Protein 5COS (pdb70)

Foldseek 3Di:
DDDLLVVLVVLVVLVVDPDRDPVSVVVLVCQCVVDVVNVVSNVVVVVVVVVVVVVD/DVLLVVLVVLVVLVVDPDRDPVSVVVLVCQLVVDVSNVVSVVVVVVVVVVVVVVD/DADPVLLVVLVVLVVQVVDPDHDPVSVVVLVCQCVVDVSNVVSNVVCVVVVVVVVVVD/DVDDAPPVLLVVLVVLVVQVVDPDHDPVSVVVLVCQCPVDVSNVVSNVVVVVVVVVVVVVD

B-factor: mean 51.51, std 17.71, range [20.0, 115.74]

Solvent-accessible surface area: 13893 Å² total; per-residue (Å²): 106,20,115,43,21,56,75,0,14,98,42,9,17,59,50,85,70,132,92,54,51,80,75,34,81,61,43,4,133,69,32,58,154,79,81,103,107,36,58,90,14,14,73,86,3,58,38,4,12,77,114,21,156,121,72,211,51,140,30,20,65,73,0,15,92,47,7,19,44,19,62,61,141,91,31,41,6,44,31,0,15,43,0,4,60,34,22,93,78,82,104,69,32,53,85,15,11,80,69,3,47,41,4,1,83,112,19,114,126,66,249,124,2,53,9,128,19,0,74,75,0,4,91,42,3,28,57,57,86,96,139,88,54,59,84,76,30,77,55,40,4,98,67,25,71,154,75,88,107,49,28,61,101,0,17,82,75,1,47,36,10,7,98,74,4,126,134,19,139,107,94,113,86,47,68,48,134,15,36,112,66,2,116,73,5,20,102,59,8,98,92,116,56,5,48,9,7,22,0,2,0,0,3,10,8,17,95,61,81,105,83,28,55,92,0,16,84,79,35,55,70,94,22,94,132,98,136,127,162,234

Secondary structure (DSSP, 8-state):
--HHHHHHHHHHHHHTSTT--HHHHHHHHHHHHT-HHHHHHHHHHHHHHHHHHTT-/-HHHHHHHHHHHHTTSSS--HHHHHHHHHHHHH-HHHHHHHHHHHHHHHHHHH--/-EEHHHHHHHHHHHHHHTSSS--HHHHHHHHHHHHH-HHHHHHHHHHHHHHHHHHTT-/--SPPPHHHHHHHHHHHHHHHSSEE-HHHHHHHHHHHHH-HHHHHHHHHHHHHHHHHHTT-

Nearest PDB structures (foldseek):
  5cos-assembly2_B  TM=1.010E+00  e=2.104E-07  Pseudomonas capeferrum
  5cam-assembly1_C  TM=9.513E-01  e=1.968E-07  Pseudomonas putida
  5cam-assembly1_C  TM=1.007E+00  e=1.806E-08  Pseudomonas putida
  5cos-assembly2_B  TM=9.603E-01  e=3.484E-07  Pseudomonas capeferrum
  5cam-assembly1_C  TM=1.015E+00  e=2.149E-08  Pseudomonas putida

Sequence (230 aa):
PGEVAEQAMHWHLELQEPAVSAATLAACMSWRQAHPLHEHAWQRTQVFAQRLREMRGEVAEQAMHWHLELQEPAVSAATLAACMSWRQAHPLHEHAWQRTQVFAQRLREMRSIPGEVAEQAMHWHLEELLQEEPAVSAATLAACMSWRQAHPLHEHAWQQRTTQQVFAQRLREMRGATSIPGEVAEQAMHHWHLELQEPAVSAATLAACMSWRQQAHPLLHEHAWQRTQVFAQRLREMR

Structure (mmCIF, N/CA/C/O backbone):
data_5COS
#
_entry.id   5COS
#
_cell.length_a   33.459
_cell.length_b   134.621
_cell.length_c   34.896
_cell.angle_alpha   90.00
_cell.angle_beta   113.72
_cell.angle_gamma   90.00
#
_symmetry.space_group_name_H-M   'P 1 21 1'
#
loop_
_entity.id
_entity.type
_entity.pdbx_description
1 polymer 'Siderophore-interacting protein'
2 water water
#
loop_
_atom_site.group_PDB
_atom_site.id
_atom_site.type_symbol
_atom_site.label_atom_id
_atom_site.label_alt_id
_atom_site.label_comp_id
_atom_site.label_asym_id
_atom_site.label_entity_id
_atom_site.label_seq_id
_atom_site.pdbx_PDB_ins_code
_atom_site.Cartn_x
_atom_site.Cartn_y
_atom_site.Cartn_z
_atom_site.occupancy
_atom_site.B_iso_or_equiv
_atom_site.auth_seq_id
_atom_site.auth_comp_id
_atom_site.auth_asym_id
_atom_site.auth_atom_id
_atom_site.pdbx_PDB_model_num
ATOM 1 N N . PRO A 1 14 ? 28.756 31.672 16.595 1.00 30.00 10 PRO A N 1
ATOM 2 C CA . PRO A 1 14 ? 28.485 32.632 15.535 1.00 30.00 10 PRO A CA 1
ATOM 3 C C . PRO A 1 14 ? 27.374 32.205 14.568 1.00 30.00 10 PRO A C 1
ATOM 4 O O . PRO A 1 14 ? 26.342 32.877 14.585 1.00 30.00 10 PRO A O 1
ATOM 8 N N . GLY A 1 15 ? 27.557 31.155 13.758 1.00 109.80 11 GLY A N 1
ATOM 9 C CA . GLY A 1 15 ? 28.759 30.342 13.789 1.00 106.80 11 GLY A CA 1
ATOM 10 C C . GLY A 1 15 ? 28.994 29.285 12.721 1.00 98.39 11 GLY A C 1
ATOM 11 O O . GLY A 1 15 ? 28.409 29.312 11.660 1.00 94.19 11 GLY A O 1
ATOM 12 N N . GLU A 1 16 ? 29.867 28.343 13.050 1.00 93.78 12 GLU A N 1
ATOM 13 C CA . GLU A 1 16 ? 30.424 27.370 12.118 1.00 87.70 12 GLU A CA 1
ATOM 14 C C . GLU A 1 16 ? 29.448 26.439 11.416 1.00 80.91 12 GLU A C 1
ATOM 15 O O . GLU A 1 16 ? 29.766 25.907 10.385 1.00 79.74 12 GLU A O 1
ATOM 21 N N . VAL A 1 17 ? 28.274 26.246 11.971 1.00 76.40 13 VAL A N 1
ATOM 22 C CA . VAL A 1 17 ? 27.303 25.394 11.339 1.00 71.44 13 VAL A CA 1
ATOM 23 C C . VAL A 1 17 ? 26.947 25.988 9.998 1.00 66.31 13 VAL A C 1
ATOM 24 O O . VAL A 1 17 ? 26.698 25.263 9.052 1.00 61.00 13 VAL A O 1
ATOM 28 N N . ALA A 1 18 ? 26.887 27.312 9.941 1.00 65.68 14 ALA A N 1
ATOM 29 C CA . ALA A 1 18 ? 26.575 27.989 8.701 1.00 62.81 14 ALA A CA 1
ATOM 30 C C . ALA A 1 18 ? 27.683 27.729 7.725 1.00 61.63 14 ALA A C 1
ATOM 31 O O . ALA A 1 18 ? 27.412 27.454 6.598 1.00 61.87 14 ALA A O 1
ATOM 33 N N . GLU A 1 19 ? 28.925 27.795 8.170 1.00 62.03 15 GLU A N 1
ATOM 34 C CA . GLU A 1 19 ? 30.048 27.527 7.302 1.00 61.74 15 GLU A CA 1
ATOM 35 C C . GLU A 1 19 ? 29.993 26.110 6.767 1.00 61.94 15 GLU A C 1
ATOM 36 O O . GLU A 1 19 ? 30.219 25.876 5.602 1.00 63.22 15 GLU A O 1
ATOM 42 N N . GLN A 1 20 ? 29.739 25.169 7.664 1.00 61.40 16 GLN A N 1
ATOM 43 C CA . GLN A 1 20 ? 29.669 23.749 7.298 1.00 60.98 16 GLN A CA 1
ATOM 44 C C . GLN A 1 20 ? 28.560 23.517 6.264 1.00 55.94 16 GLN A C 1
ATOM 45 O O . GLN A 1 20 ? 28.769 22.791 5.293 1.00 53.29 16 GLN A O 1
ATOM 51 N N . ALA A 1 21 ? 27.393 24.137 6.463 1.00 53.12 17 ALA A N 1
ATOM 52 C CA . ALA A 1 21 ? 26.299 24.018 5.498 1.00 50.69 17 ALA A CA 1
ATOM 53 C C . ALA A 1 21 ? 26.763 24.495 4.121 1.00 50.49 17 ALA A C 1
ATOM 54 O O . ALA A 1 21 ? 26.395 23.925 3.088 1.00 49.17 17 ALA A O 1
ATOM 56 N N . MET A 1 22 ? 27.550 25.570 4.113 1.00 50.62 18 MET A N 1
ATOM 57 C CA . MET A 1 22 ? 28.100 26.083 2.871 1.00 51.25 18 MET A CA 1
ATOM 58 C C . MET A 1 22 ? 29.127 25.129 2.270 1.00 51.77 18 MET A C 1
ATOM 59 O O . MET A 1 22 ? 29.119 24.840 1.059 1.00 50.85 18 MET A O 1
ATOM 64 N N . HIS A 1 23 ? 30.008 24.632 3.124 1.00 53.18 19 HIS A N 1
ATOM 65 C CA . HIS A 1 23 ? 31.022 23.698 2.682 1.00 56.04 19 HIS A CA 1
ATOM 66 C C . HIS A 1 23 ? 30.386 22.482 2.020 1.00 53.67 19 HIS A C 1
ATOM 67 O O . HIS A 1 23 ? 30.850 22.017 0.970 1.00 52.85 19 HIS A O 1
ATOM 74 N N . TRP A 1 24 ? 29.316 21.976 2.626 1.00 52.18 20 TRP A N 1
ATOM 75 C CA . TRP A 1 24 ? 28.667 20.793 2.083 1.00 50.74 20 TRP A CA 1
ATOM 76 C C . TRP A 1 24 ? 27.991 21.088 0.756 1.00 49.43 20 TRP A C 1
ATOM 77 O O . TRP A 1 24 ? 27.977 20.233 -0.151 1.00 45.62 20 TRP A O 1
ATOM 88 N N . HIS A 1 25 ? 27.437 22.297 0.642 1.00 48.19 21 HIS A N 1
ATOM 89 C CA . HIS A 1 25 ? 26.739 22.678 -0.570 1.00 46.93 21 HIS A CA 1
ATOM 90 C C . HIS A 1 25 ? 27.676 22.761 -1.778 1.00 48.82 21 HIS A C 1
ATOM 91 O O . HIS A 1 25 ? 27.358 22.270 -2.869 1.00 49.02 21 HIS A O 1
ATOM 98 N N . LEU A 1 26 ? 28.833 23.382 -1.582 1.00 50.57 22 LEU A N 1
ATOM 99 C CA . LEU A 1 26 ? 29.818 23.503 -2.637 1.00 51.48 22 LEU A CA 1
ATOM 100 C C . LEU A 1 26 ? 30.320 22.113 -3.045 1.00 51.66 22 LEU A C 1
ATOM 101 O O . LEU A 1 26 ? 30.518 21.821 -4.231 1.00 49.72 22 LEU A O 1
ATOM 106 N N . GLU A 1 27 ? 30.524 21.268 -2.044 1.00 52.84 23 GLU A N 1
ATOM 107 C CA . GLU A 1 27 ? 30.918 19.890 -2.271 1.00 55.99 23 GLU A CA 1
ATOM 108 C C . GLU A 1 27 ? 29.916 19.160 -3.173 1.00 52.95 23 GLU A C 1
ATOM 109 O O . GLU A 1 27 ? 30.297 18.364 -4.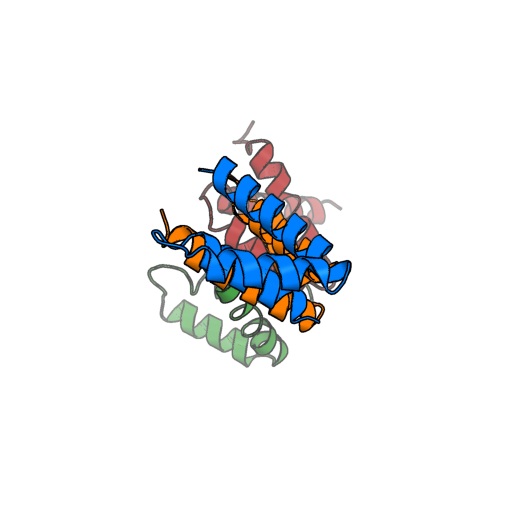029 1.00 52.45 23 GLU A O 1
ATOM 115 N N . LEU A 1 28 ? 28.636 19.469 -2.997 1.00 51.93 24 LEU A N 1
ATOM 116 C CA . LEU A 1 28 ? 27.575 18.822 -3.760 1.00 52.26 24 LEU A CA 1
ATOM 117 C C . LEU A 1 28 ? 27.481 19.365 -5.186 1.00 53.26 24 LEU A C 1
ATOM 118 O O . LEU A 1 28 ? 26.814 18.771 -6.043 1.00 51.99 24 LEU A O 1
ATOM 123 N N . GLN A 1 29 ? 28.153 20.491 -5.427 1.00 55.12 25 GLN A N 1
ATOM 124 C CA . GLN A 1 29 ? 28.184 21.118 -6.739 1.00 58.72 25 GLN A CA 1
ATOM 125 C C . GLN A 1 29 ? 29.321 20.583 -7.607 1.00 60.84 25 GLN A C 1
ATOM 126 O O . GLN A 1 29 ? 29.406 20.913 -8.791 1.00 59.34 25 GLN A O 1
ATOM 132 N N . GLU A 1 30 ? 30.228 19.814 -7.014 1.00 77.33 26 GLU A N 1
ATOM 133 C CA . GLU A 1 30 ? 31.318 19.246 -7.790 1.00 76.36 26 GLU A CA 1
ATOM 134 C C . GLU A 1 30 ? 30.721 18.374 -8.891 1.00 74.23 26 GLU A C 1
ATOM 135 O O . GLU A 1 30 ? 29.668 17.770 -8.704 1.00 71.33 26 GLU A O 1
ATOM 141 N N . PRO A 1 31 ? 31.370 18.338 -10.037 1.00 77.12 27 PRO A N 1
ATOM 142 C CA . PRO A 1 31 ? 30.837 17.597 -11.171 1.00 75.37 27 PRO A CA 1
ATOM 143 C C . PRO A 1 31 ? 30.681 16.113 -10.866 1.00 73.13 27 PRO A C 1
ATOM 144 O O . PRO A 1 31 ? 29.716 15.513 -11.271 1.00 70.85 27 PRO A O 1
ATOM 148 N N . ALA A 1 32 ? 31.618 15.539 -10.145 1.00 74.34 28 ALA A N 1
ATOM 149 C CA . ALA A 1 32 ? 31.580 14.121 -9.889 1.00 71.91 28 ALA A CA 1
ATOM 150 C C . ALA A 1 32 ? 31.450 13.799 -8.407 1.00 70.66 28 ALA A C 1
ATOM 151 O O . ALA A 1 32 ? 32.247 13.060 -7.853 1.00 74.80 28 ALA A O 1
ATOM 153 N N . VAL A 1 33 ? 30.438 14.346 -7.765 1.00 67.42 29 VAL A N 1
ATOM 154 C CA . VAL A 1 33 ? 30.242 14.053 -6.354 1.00 64.10 29 VAL A CA 1
ATOM 155 C C . VAL A 1 33 ? 29.946 12.561 -6.133 1.00 56.95 29 VAL A C 1
ATOM 156 O O . VAL A 1 33 ? 29.111 11.966 -6.804 1.00 53.92 29 VAL A O 1
ATOM 160 N N . SER A 1 34 ? 30.643 11.984 -5.163 1.00 54.36 30 SER A N 1
ATOM 161 C CA . SER A 1 34 ? 30.496 10.582 -4.785 1.00 50.48 30 SER A CA 1
ATOM 162 C C . SER A 1 34 ? 29.295 10.300 -3.886 1.00 43.70 30 SER A C 1
ATOM 163 O O . SER A 1 34 ? 28.826 11.176 -3.154 1.00 45.18 30 SER A O 1
ATOM 166 N N . ALA A 1 35 ? 28.851 9.049 -3.908 1.00 40.92 31 ALA A N 1
ATOM 167 C CA . ALA A 1 35 ? 27.837 8.591 -2.968 1.00 39.53 31 ALA A CA 1
ATOM 168 C C . ALA A 1 35 ? 28.358 8.718 -1.533 1.00 41.34 31 ALA A C 1
ATOM 169 O O . ALA A 1 35 ? 27.593 9.019 -0.612 1.00 44.37 31 ALA A O 1
ATOM 171 N N . ALA A 1 36 ? 29.654 8.497 -1.345 1.00 42.60 32 ALA A N 1
ATOM 172 C CA . ALA A 1 36 ? 30.297 8.691 -0.034 1.00 46.99 32 ALA A CA 1
ATOM 173 C C . ALA A 1 36 ? 30.100 10.117 0.479 1.00 47.30 32 ALA A C 1
ATOM 174 O O . ALA A 1 36 ? 29.737 10.322 1.629 1.00 48.14 32 ALA A O 1
ATOM 176 N N . THR A 1 37 ? 30.343 11.096 -0.385 1.00 48.69 33 THR A N 1
ATOM 177 C CA . THR A 1 37 ? 30.153 12.497 -0.023 1.00 52.78 33 THR A CA 1
ATOM 178 C C . THR A 1 37 ? 28.678 12.782 0.329 1.00 50.35 33 THR A C 1
ATOM 179 O O . THR A 1 37 ? 28.379 13.414 1.336 1.00 51.96 33 THR A O 1
ATOM 183 N N . LEU A 1 38 ? 27.767 12.246 -0.471 1.00 47.72 34 LEU A N 1
ATOM 184 C CA . LEU A 1 38 ? 26.342 12.350 -0.199 1.00 50.19 34 LEU A CA 1
ATOM 185 C C . LEU A 1 38 ? 26.025 11.842 1.227 1.00 48.78 34 LEU A C 1
ATOM 186 O O . LEU A 1 38 ? 25.295 12.500 1.967 1.00 47.37 34 LEU A O 1
ATOM 191 N N . ALA A 1 39 ? 26.574 10.679 1.584 1.00 45.16 35 ALA A N 1
ATOM 192 C CA . ALA A 1 39 ? 26.297 10.041 2.867 1.00 44.85 35 ALA A CA 1
ATOM 193 C C . ALA A 1 39 ? 26.788 10.893 4.026 1.00 49.09 35 ALA A C 1
ATOM 194 O O . ALA A 1 39 ? 26.083 11.097 5.012 1.00 48.45 35 ALA A O 1
ATOM 196 N N . ALA A 1 40 ? 27.997 11.416 3.883 1.00 50.03 36 ALA A N 1
ATOM 197 C CA . ALA A 1 40 ? 28.579 12.229 4.933 1.00 53.09 36 ALA A CA 1
ATOM 198 C C . ALA A 1 40 ? 27.731 13.483 5.160 1.00 55.38 36 ALA A C 1
ATOM 199 O O . ALA A 1 40 ? 27.465 13.859 6.302 1.00 56.15 36 ALA A O 1
ATOM 201 N N . CYS A 1 41 ? 27.303 14.119 4.074 1.00 55.27 37 CYS A N 1
ATOM 202 C CA . CYS A 1 41 ? 26.445 15.293 4.174 1.00 57.14 37 CYS A CA 1
ATOM 203 C C . CYS A 1 41 ? 25.138 14.959 4.899 1.00 57.51 37 CYS A C 1
ATOM 204 O O . CYS A 1 41 ? 24.731 15.673 5.809 1.00 58.89 37 CYS A O 1
ATOM 207 N N . MET A 1 42 ? 24.511 13.858 4.487 1.00 57.05 38 MET A N 1
ATOM 208 C CA . MET A 1 42 ? 23.233 13.406 5.015 1.00 57.54 38 MET A CA 1
ATOM 209 C C . MET A 1 42 ? 23.299 13.088 6.496 1.00 59.12 38 MET A C 1
ATOM 210 O O . MET A 1 42 ? 22.357 13.293 7.194 1.00 58.95 38 MET A O 1
ATOM 215 N N . SER A 1 43 ? 24.418 12.567 6.958 1.00 60.98 39 SER A N 1
ATOM 216 C CA . SER A 1 43 ? 24.590 12.256 8.366 1.00 63.40 39 SER A CA 1
ATOM 217 C C . SER A 1 43 ? 24.805 13.539 9.152 1.00 63.91 39 SER A C 1
ATOM 218 O O . SER A 1 43 ? 24.278 13.675 10.245 1.00 63.44 39 SER A O 1
ATOM 221 N N . TRP A 1 44 ? 25.558 14.484 8.584 1.00 64.52 40 TRP A N 1
ATOM 222 C CA . TRP A 1 44 ? 25.746 15.788 9.216 1.00 65.13 40 TRP A CA 1
ATOM 223 C C . TRP A 1 44 ? 24.410 16.490 9.373 1.00 62.76 40 TRP A C 1
ATOM 224 O O . TRP A 1 44 ? 24.143 17.101 10.413 1.00 63.23 40 TRP A O 1
ATOM 235 N N . ARG A 1 45 ? 23.579 16.432 8.333 1.00 59.09 41 ARG A N 1
ATOM 236 C CA . ARG A 1 45 ? 22.286 17.121 8.364 1.00 61.64 41 ARG A CA 1
ATOM 237 C C . ARG A 1 45 ? 21.414 16.558 9.476 1.00 62.45 41 ARG A C 1
ATOM 238 O O . ARG A 1 45 ? 20.707 17.296 10.172 1.00 63.66 41 ARG A O 1
ATOM 246 N N . GLN A 1 46 ? 21.512 15.244 9.647 1.00 61.28 42 GLN A N 1
ATOM 247 C CA . GLN A 1 46 ? 20.644 14.498 10.551 1.00 62.55 42 GLN A CA 1
ATOM 248 C C . GLN A 1 46 ? 21.082 14.614 12.008 1.00 63.23 42 GLN A C 1
ATOM 249 O O . GLN A 1 46 ? 20.275 14.449 12.934 1.00 63.38 42 GLN A O 1
ATOM 255 N N . ALA A 1 47 ? 22.355 14.928 12.211 1.00 63.36 43 ALA A N 1
ATOM 256 C CA . ALA A 1 47 ? 22.959 14.850 13.536 1.00 65.49 43 ALA A CA 1
ATOM 257 C C . ALA A 1 47 ? 22.405 15.908 14.516 1.00 68.77 43 ALA A C 1
ATOM 258 O O . ALA A 1 47 ? 22.498 15.733 15.722 1.00 70.60 43 ALA A O 1
ATOM 260 N N . HIS A 1 48 ? 21.864 17.008 13.990 1.00 69.16 44 HIS A N 1
ATOM 261 C CA . HIS A 1 48 ? 21.308 18.087 14.821 1.00 71.83 44 HIS A CA 1
ATOM 262 C C . HIS A 1 48 ? 20.360 18.958 13.997 1.00 70.83 44 HIS A C 1
ATOM 263 O O . HIS A 1 48 ? 20.686 19.331 12.872 1.00 68.45 44 HIS A O 1
ATOM 270 N N . PRO A 1 49 ? 19.184 19.291 14.561 1.00 77.97 45 PRO A N 1
ATOM 271 C CA . PRO A 1 49 ? 18.169 20.084 13.850 1.00 78.64 45 PRO A CA 1
ATOM 272 C C . PRO A 1 49 ? 18.683 21.406 13.257 1.00 76.24 45 PRO A C 1
ATOM 273 O O . PRO A 1 49 ? 18.150 21.860 12.241 1.00 75.18 45 PRO A O 1
ATOM 277 N N . LEU A 1 50 ? 19.702 22.002 13.871 1.00 77.29 46 LEU A N 1
ATOM 278 C CA . LEU A 1 50 ? 20.229 23.280 13.397 1.00 77.28 46 LEU A CA 1
ATOM 279 C C . LEU A 1 50 ? 20.991 23.086 12.092 1.00 75.72 46 LEU A C 1
ATOM 280 O O . LEU A 1 50 ? 21.048 23.991 11.251 1.00 72.54 46 LEU A O 1
ATOM 285 N N . HIS A 1 51 ? 21.596 21.911 11.940 1.00 73.93 47 HIS A N 1
ATOM 286 C CA . HIS A 1 51 ? 22.287 21.585 10.699 1.00 71.61 47 HIS A CA 1
ATOM 287 C C . HIS A 1 51 ? 21.273 21.543 9.577 1.00 69.61 47 HIS A C 1
ATOM 288 O O . HIS A 1 51 ? 21.451 22.193 8.555 1.00 67.16 47 HIS A O 1
ATOM 295 N N . GLU A 1 52 ? 20.188 20.811 9.791 1.00 70.34 48 GLU A N 1
ATOM 296 C CA . GLU A 1 52 ? 19.142 20.694 8.786 1.00 70.44 48 GLU A CA 1
ATOM 297 C C . GLU A 1 52 ? 18.583 22.066 8.429 1.00 69.49 48 GLU A C 1
ATOM 298 O O . GLU A 1 52 ? 18.316 22.356 7.267 1.00 68.87 48 GLU A O 1
ATOM 304 N N . HIS A 1 53 ? 18.394 22.894 9.450 1.00 70.22 49 HIS A N 1
ATOM 305 C CA . HIS A 1 53 ? 17.909 24.257 9.264 1.00 70.37 49 HIS A CA 1
ATOM 306 C C . HIS A 1 53 ? 18.916 25.045 8.437 1.00 67.11 49 HIS A C 1
ATOM 307 O O . HIS A 1 53 ? 18.552 25.684 7.454 1.00 66.88 49 HIS A O 1
ATOM 314 N N . ALA A 1 54 ? 20.185 24.976 8.829 1.00 65.39 50 ALA A N 1
ATOM 315 C CA . ALA A 1 54 ? 21.243 25.655 8.099 1.00 64.43 50 ALA A CA 1
ATOM 316 C C . ALA A 1 54 ? 21.298 25.197 6.640 1.00 66.27 50 ALA A C 1
ATOM 317 O O . ALA A 1 54 ? 21.344 26.010 5.709 1.00 59.33 50 ALA A O 1
ATOM 319 N N . TRP A 1 55 ? 21.249 23.885 6.455 1.00 61.75 51 TRP A N 1
ATOM 320 C CA . TRP A 1 55 ? 21.290 23.299 5.133 1.00 62.13 51 TR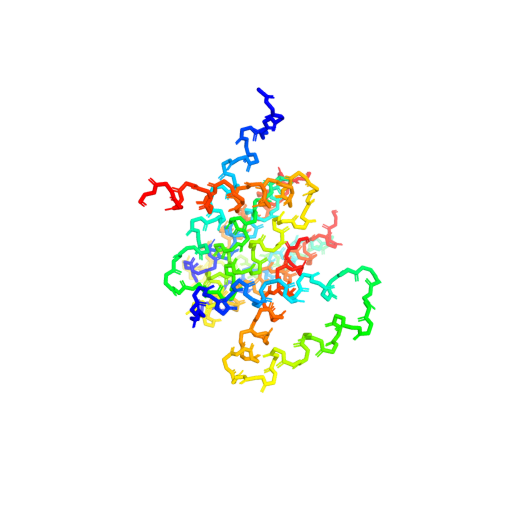P A CA 1
ATOM 321 C C . TRP A 1 55 ? 20.144 23.789 4.265 1.00 62.36 51 TRP A C 1
ATOM 322 O O . TRP A 1 55 ? 20.336 24.095 3.093 1.00 61.34 51 TRP A O 1
ATOM 333 N N . GLN A 1 56 ? 18.949 23.858 4.838 1.00 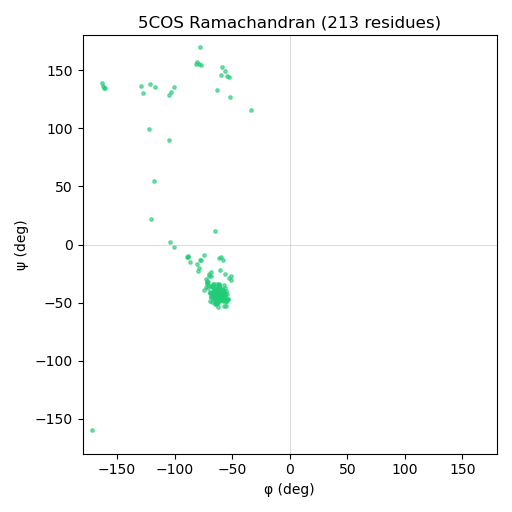64.20 52 GLN A N 1
ATOM 334 C CA . GLN A 1 56 ? 17.781 24.238 4.053 1.00 65.20 52 GLN A CA 1
ATOM 335 C C . GLN A 1 56 ? 17.853 25.731 3.648 1.00 63.57 52 GLN A C 1
ATOM 336 O O . GLN A 1 56 ? 17.519 26.108 2.524 1.00 63.31 52 GLN A O 1
ATOM 342 N N . ARG A 1 57 ? 18.271 26.583 4.571 1.00 62.57 53 ARG A N 1
ATOM 343 C CA . ARG A 1 57 ? 18.359 28.003 4.258 1.00 63.57 53 ARG A CA 1
ATOM 344 C C . ARG A 1 57 ? 19.452 28.248 3.201 1.00 61.66 53 ARG A C 1
ATOM 345 O O . ARG A 1 57 ? 19.343 29.150 2.366 1.00 60.54 53 ARG A O 1
ATOM 353 N N . THR A 1 58 ? 20.514 27.447 3.258 1.00 61.55 54 THR A N 1
ATOM 354 C CA . THR A 1 58 ? 21.580 27.532 2.272 1.00 60.14 54 THR A CA 1
ATOM 355 C C . THR A 1 58 ? 21.042 27.125 0.893 1.00 61.08 54 THR A C 1
ATOM 356 O O . THR A 1 58 ? 21.382 27.734 -0.120 1.00 55.64 54 THR A O 1
ATOM 360 N N . GLN A 1 59 ? 20.195 26.090 0.872 1.00 62.62 55 GLN A N 1
ATOM 361 C CA . GLN A 1 59 ? 19.539 25.623 -0.355 1.00 63.60 55 GLN A CA 1
ATOM 362 C C . GLN A 1 59 ? 18.610 26.677 -0.963 1.00 63.12 55 GLN A C 1
ATOM 363 O O . GLN A 1 59 ? 18.621 26.899 -2.174 1.00 62.54 55 GLN A O 1
ATOM 369 N N . VAL A 1 60 ? 17.783 27.287 -0.118 1.00 64.67 56 VAL A N 1
ATOM 370 C CA . VAL A 1 60 ? 16.930 28.401 -0.515 1.00 65.45 56 VAL A CA 1
ATOM 371 C C . VAL A 1 60 ? 17.786 29.528 -1.093 1.00 62.90 56 VAL A C 1
ATOM 372 O O . VAL A 1 60 ? 17.484 30.077 -2.143 1.00 61.49 56 VAL A O 1
ATOM 376 N N . PHE A 1 61 ? 18.874 29.857 -0.409 1.00 62.35 57 PHE A N 1
ATOM 377 C CA . PHE A 1 61 ? 19.744 30.958 -0.829 1.00 60.40 57 PHE A CA 1
ATOM 378 C C . PHE A 1 61 ? 20.421 30.656 -2.165 1.00 58.36 57 PHE A C 1
ATOM 379 O O . PHE A 1 61 ? 20.482 31.501 -3.040 1.00 56.07 57 PHE A O 1
ATOM 387 N N . ALA A 1 62 ? 20.876 29.423 -2.335 1.00 59.75 58 ALA A N 1
ATOM 388 C CA . ALA A 1 62 ? 21.480 28.991 -3.591 1.00 60.31 58 ALA A CA 1
ATOM 389 C C . ALA A 1 62 ? 20.513 29.081 -4.772 1.00 62.55 58 ALA A C 1
ATOM 390 O O . ALA A 1 62 ? 20.886 29.512 -5.857 1.00 61.85 58 ALA A O 1
ATOM 392 N N . GLN A 1 63 ? 19.277 28.644 -4.560 1.00 67.30 59 GLN A N 1
ATOM 393 C CA . GLN A 1 63 ? 18.268 28.681 -5.618 1.00 71.79 59 GLN A CA 1
ATOM 394 C C . GLN A 1 63 ? 17.889 30.126 -5.965 1.00 71.61 59 GLN A C 1
ATOM 395 O O . GLN A 1 63 ? 17.872 30.488 -7.146 1.00 71.39 59 GLN A O 1
ATOM 401 N N . ARG A 1 64 ? 17.588 30.943 -4.952 1.00 71.38 60 ARG A N 1
ATOM 402 C CA . ARG A 1 64 ? 17.245 32.348 -5.185 1.00 70.55 60 ARG A CA 1
ATOM 403 C C . ARG A 1 64 ? 18.351 33.015 -5.976 1.00 69.52 60 ARG A C 1
ATOM 404 O O . ARG A 1 64 ? 18.090 33.775 -6.909 1.00 71.01 60 ARG A O 1
ATOM 412 N N . LEU A 1 65 ? 19.585 32.708 -5.604 1.00 67.30 61 LEU A N 1
ATOM 413 C CA . LEU A 1 65 ? 20.749 33.229 -6.287 1.00 66.34 61 LEU A CA 1
ATOM 414 C C . LEU A 1 65 ? 20.738 32.825 -7.770 1.00 69.55 61 LEU A C 1
ATOM 415 O O . LEU A 1 65 ? 21.073 33.643 -8.642 1.00 69.93 61 LEU A O 1
ATOM 420 N N . ARG A 1 66 ? 20.305 31.603 -8.053 1.00 72.52 62 ARG A N 1
ATOM 421 C CA . ARG A 1 66 ? 20.191 31.075 -9.408 1.00 74.58 62 ARG A CA 1
ATOM 422 C C . ARG A 1 66 ? 19.072 31.764 -10.171 1.00 77.48 62 ARG A C 1
ATOM 423 O O . ARG A 1 66 ? 19.251 32.184 -11.285 1.00 77.91 62 ARG A O 1
ATOM 431 N N . GLU A 1 67 ? 17.912 31.865 -9.551 1.00 79.84 63 GLU A N 1
ATOM 432 C CA . GLU A 1 67 ? 16.760 32.475 -10.180 1.00 82.19 63 GLU A CA 1
ATOM 433 C C . GLU A 1 67 ? 16.974 33.948 -10.461 1.00 83.07 63 GLU A C 1
ATOM 434 O O . GLU A 1 67 ? 16.048 34.662 -10.784 1.00 84.19 63 GLU A O 1
ATOM 440 N N . MET A 1 68 ? 18.207 34.397 -10.325 1.00 83.05 64 MET A N 1
ATOM 441 C CA . MET A 1 68 ? 18.545 35.772 -10.602 1.00 82.86 64 MET A CA 1
ATOM 442 C C . MET A 1 68 ? 19.581 35.730 -11.684 1.00 83.17 64 MET A C 1
ATOM 443 O O . MET A 1 68 ? 20.349 36.647 -11.878 1.00 81.49 64 MET A O 1
ATOM 448 N N . ARG A 1 69 ? 19.580 34.623 -12.397 1.00 86.52 65 ARG A N 1
ATOM 449 C CA . ARG A 1 69 ? 20.523 34.426 -13.502 1.00 87.05 65 ARG A CA 1
ATOM 450 C C . ARG A 1 69 ? 19.923 33.470 -14.535 1.00 88.44 65 ARG A C 1
ATOM 451 O O . ARG A 1 69 ? 19.555 32.341 -14.211 0.00 89.85 65 ARG A O 1
ATOM 459 N N . GLY B 1 15 ? 23.324 32.296 12.856 1.00 85.03 11 GLY B N 1
ATOM 460 C CA . GLY B 1 15 ? 21.985 31.746 12.745 1.00 85.02 11 GLY B CA 1
ATOM 461 C C . GLY B 1 15 ? 21.083 32.771 12.088 1.00 82.31 11 GLY B C 1
ATOM 462 O O . GLY B 1 15 ? 20.972 32.803 10.864 1.00 81.14 11 GLY B O 1
ATOM 463 N N . GLU B 1 16 ? 20.442 33.615 12.893 1.00 81.11 12 GLU B N 1
ATOM 464 C CA . GLU B 1 16 ? 19.569 34.642 12.347 1.00 79.05 12 GLU B CA 1
ATOM 465 C C . GLU B 1 16 ? 20.464 35.581 11.575 1.00 74.28 12 GLU B C 1
ATOM 466 O O . GLU B 1 16 ? 20.079 36.121 10.541 1.00 73.08 12 GLU B O 1
ATOM 472 N N . VAL B 1 17 ? 21.677 35.745 12.099 1.00 71.00 13 VAL B N 1
ATOM 473 C CA . VAL B 1 17 ? 22.705 36.563 11.481 1.00 67.14 13 VAL B CA 1
ATOM 474 C C . VAL B 1 17 ? 23.059 36.032 10.102 1.00 61.27 13 VAL B C 1
ATOM 475 O O . VAL B 1 17 ? 23.236 36.813 9.160 1.00 56.50 13 VAL B O 1
ATOM 479 N N . ALA B 1 18 ? 23.134 34.705 9.988 1.00 59.87 14 ALA B N 1
ATOM 480 C CA . ALA B 1 18 ? 23.459 34.071 8.732 1.00 59.16 14 ALA B CA 1
ATOM 481 C C . ALA B 1 18 ? 22.364 34.337 7.714 1.00 59.79 14 ALA B C 1
ATOM 482 O O . ALA B 1 18 ? 22.643 34.615 6.551 1.00 58.61 14 ALA B O 1
ATOM 484 N N . GLU B 1 19 ? 21.112 34.234 8.149 1.00 61.88 15 GLU B N 1
ATOM 485 C CA . GLU B 1 19 ? 19.990 34.501 7.256 1.00 62.65 15 GLU B CA 1
ATOM 486 C C . GLU B 1 19 ? 19.979 35.987 6.850 1.00 61.20 15 GLU B C 1
ATOM 487 O O . GLU B 1 19 ? 19.604 36.320 5.735 1.00 60.21 15 GLU B O 1
ATOM 493 N N . GLN B 1 20 ? 20.344 36.874 7.771 1.00 62.60 16 GLN B N 1
ATOM 494 C CA . GLN B 1 20 ? 20.407 38.299 7.442 1.00 64.25 16 GLN B CA 1
ATOM 495 C C . GLN B 1 20 ? 21.515 38.555 6.422 1.00 60.28 16 GLN B C 1
ATOM 496 O O . GLN B 1 20 ? 21.297 39.273 5.445 1.00 58.88 16 GLN B O 1
ATOM 502 N N . ALA B 1 21 ? 22.682 37.942 6.629 1.00 58.02 17 ALA B N 1
ATOM 503 C CA . ALA B 1 21 ? 23.799 38.100 5.696 1.00 56.61 17 ALA B CA 1
ATOM 504 C C . ALA B 1 21 ? 23.357 37.675 4.308 1.00 55.03 17 ALA B C 1
ATOM 505 O O . ALA B 1 21 ? 23.651 38.331 3.301 1.00 53.79 17 ALA B O 1
ATOM 507 N N . MET B 1 22 ? 22.617 36.575 4.273 1.00 54.56 18 MET B N 1
ATOM 508 C CA . MET B 1 22 ? 22.084 36.048 3.029 1.00 53.86 18 MET B CA 1
ATOM 509 C C . MET B 1 22 ? 21.037 36.967 2.424 1.00 55.91 18 MET B C 1
ATOM 510 O O . MET B 1 22 ? 20.998 37.134 1.206 1.00 56.64 18 MET B O 1
ATOM 515 N N . HIS B 1 23 ? 20.152 37.523 3.248 1.00 56.95 19 HIS B N 1
ATOM 516 C CA . HIS B 1 23 ? 19.164 38.451 2.714 1.00 58.07 19 HIS B CA 1
ATOM 517 C C . HIS B 1 23 ? 19.833 39.676 2.078 1.00 56.39 19 HIS B C 1
ATOM 518 O O . HIS B 1 23 ? 19.406 40.143 1.019 1.00 56.88 19 HIS B O 1
ATOM 525 N N . TRP B 1 24 ? 20.869 40.204 2.728 1.00 53.22 20 TRP B N 1
ATOM 526 C CA . TRP B 1 24 ? 21.535 41.405 2.218 1.00 51.06 20 TRP B CA 1
ATOM 527 C C . TRP B 1 24 ? 22.264 41.125 0.914 1.00 49.84 20 TRP B C 1
ATOM 528 O O . TRP B 1 24 ? 22.327 41.985 0.038 1.00 47.61 20 TRP B O 1
ATOM 539 N N . HIS B 1 25 ? 22.824 39.923 0.801 1.00 49.58 21 HIS B N 1
ATOM 540 C CA . HIS B 1 25 ? 23.543 39.554 -0.399 1.00 50.29 21 HIS B CA 1
ATOM 541 C C . HIS B 1 25 ? 22.571 39.488 -1.568 1.00 48.91 21 HIS B C 1
ATOM 542 O O . HIS B 1 25 ? 22.896 39.884 -2.684 1.00 45.76 21 HIS B O 1
ATOM 549 N N . LEU B 1 26 ? 21.384 38.958 -1.308 1.00 50.29 22 LEU B N 1
ATOM 550 C CA . LEU B 1 26 ? 20.356 38.903 -2.331 1.00 53.01 22 LEU B CA 1
ATOM 551 C C . LEU B 1 26 ? 19.874 40.298 -2.763 1.00 54.31 22 LEU B C 1
ATOM 552 O O . LEU B 1 26 ? 19.731 40.571 -3.952 1.00 55.60 22 LEU B O 1
ATOM 557 N N . GLU B 1 27 ? 19.643 41.177 -1.796 1.00 55.27 23 GLU B N 1
ATOM 558 C CA . GLU B 1 27 ? 19.224 42.548 -2.081 1.00 58.49 23 GLU B CA 1
ATOM 559 C C . GLU B 1 27 ? 20.231 43.258 -2.981 1.00 56.87 23 GLU B C 1
ATOM 560 O O . GLU B 1 27 ? 19.868 44.085 -3.815 1.00 57.20 23 GLU B O 1
ATOM 566 N N . LEU B 1 28 ? 21.502 42.938 -2.782 1.00 55.79 24 LEU B N 1
ATOM 567 C CA . LEU B 1 28 ? 22.593 43.545 -3.519 1.00 54.80 24 LEU B CA 1
ATOM 568 C C . LEU B 1 28 ? 22.745 42.962 -4.910 1.00 55.81 24 LEU B C 1
ATOM 569 O O . LEU B 1 28 ? 23.489 43.499 -5.736 1.00 54.16 24 LEU B O 1
ATOM 574 N N . GLN B 1 29 ? 22.079 41.836 -5.157 1.00 57.28 25 GLN B N 1
ATOM 575 C CA . GLN B 1 29 ? 22.134 41.230 -6.477 1.00 59.13 25 GLN B CA 1
ATOM 576 C C . GLN B 1 29 ? 21.018 41.778 -7.368 1.00 61.32 25 GLN B C 1
ATOM 577 O O . GLN B 1 29 ? 21.013 41.544 -8.573 1.00 61.13 25 GLN B O 1
ATOM 583 N N . GLU B 1 30 ? 20.084 42.514 -6.764 1.00 63.69 26 GLU B N 1
ATOM 584 C CA . GLU B 1 30 ? 18.955 43.092 -7.488 1.00 66.33 26 GLU B CA 1
ATOM 585 C C . GLU B 1 30 ? 19.458 43.963 -8.641 1.00 69.56 26 GLU B C 1
ATOM 586 O O . GLU B 1 30 ? 20.539 44.551 -8.547 1.00 70.14 26 GLU B O 1
ATOM 592 N N . PRO B 1 31 ? 18.682 44.041 -9.737 1.00 72.44 27 PRO B N 1
ATOM 593 C CA . PRO B 1 31 ? 19.151 44.736 -10.940 1.00 73.19 27 PRO B CA 1
ATOM 594 C C . PRO B 1 31 ? 19.429 46.206 -10.669 1.00 72.57 27 PRO B C 1
ATOM 595 O O . PRO B 1 31 ? 20.465 46.757 -11.065 1.00 72.47 27 PRO B O 1
ATOM 599 N N . ALA B 1 32 ? 18.532 46.817 -9.914 1.00 72.03 28 ALA B N 1
ATOM 600 C CA . ALA B 1 32 ? 18.724 48.190 -9.531 1.00 71.78 28 ALA B CA 1
ATOM 601 C C . ALA B 1 32 ? 18.706 48.220 -8.024 1.00 70.06 28 ALA B C 1
ATOM 602 O O . ALA B 1 32 ? 17.647 48.210 -7.397 1.00 75.02 28 ALA B O 1
ATOM 604 N N . VAL B 1 33 ? 19.896 48.256 -7.444 1.00 64.37 29 VAL B N 1
ATOM 605 C CA . VAL B 1 33 ? 20.005 48.364 -6.005 1.00 58.08 29 VAL B CA 1
ATOM 606 C C . VAL B 1 33 ? 20.313 49.824 -5.721 1.00 52.56 29 VAL B C 1
ATOM 607 O O . VAL B 1 33 ? 21.127 50.449 -6.395 1.00 51.79 29 VAL B O 1
ATOM 611 N N . SER B 1 34 ? 19.622 50.364 -4.738 1.00 48.84 30 SER B N 1
ATOM 612 C CA . SER B 1 34 ? 19.784 51.744 -4.334 1.00 45.94 30 SER B CA 1
ATOM 613 C C . SER B 1 34 ? 20.969 51.984 -3.424 1.00 43.85 30 SER B C 1
ATOM 614 O O . SER B 1 34 ? 21.382 51.093 -2.663 1.00 43.28 30 SER B O 1
ATOM 617 N N . ALA B 1 35 ? 21.452 53.218 -3.451 1.00 43.65 31 ALA B N 1
ATOM 618 C CA . ALA B 1 35 ? 22.476 53.679 -2.517 1.00 41.68 31 ALA B CA 1
ATOM 619 C C . ALA B 1 35 ? 21.918 53.574 -1.086 1.00 42.53 31 ALA B C 1
ATOM 620 O O . ALA B 1 35 ? 22.653 53.251 -0.162 1.00 42.62 31 ALA B O 1
ATOM 622 N N . ALA B 1 36 ? 20.615 53.808 -0.920 1.00 44.01 32 ALA B N 1
ATOM 623 C CA . ALA B 1 36 ? 19.948 53.593 0.381 1.00 45.73 32 ALA B CA 1
ATOM 624 C C . ALA B 1 36 ? 20.159 52.181 0.895 1.00 46.22 32 ALA B C 1
ATOM 625 O O . ALA B 1 36 ? 20.535 51.969 2.049 1.00 47.26 32 ALA B O 1
ATOM 627 N N . THR B 1 37 ? 19.925 51.226 0.009 1.00 46.53 33 THR B N 1
ATOM 628 C CA . THR B 1 37 ? 20.079 49.821 0.331 1.00 48.19 33 THR B CA 1
ATOM 629 C C . THR B 1 37 ? 21.530 49.502 0.684 1.00 45.47 33 THR B C 1
ATOM 630 O O . THR B 1 37 ? 21.802 48.775 1.638 1.00 45.43 33 THR B O 1
ATOM 634 N N . LEU B 1 38 ? 22.462 50.058 -0.083 1.00 43.60 34 LEU B N 1
ATOM 635 C CA . LEU B 1 38 ? 23.877 49.900 0.214 1.00 44.17 34 LEU B CA 1
ATOM 636 C C . LEU B 1 38 ? 24.156 50.347 1.654 1.00 44.18 34 LEU B C 1
ATOM 637 O O . LEU B 1 38 ? 24.826 49.641 2.401 1.00 44.56 34 LEU B O 1
ATOM 642 N N . ALA B 1 39 ? 23.639 51.522 2.022 1.00 43.30 35 ALA B N 1
ATOM 643 C CA . ALA B 1 39 ? 23.911 52.121 3.328 1.00 44.28 35 ALA B CA 1
ATOM 644 C C . ALA B 1 39 ? 23.367 51.256 4.458 1.00 47.58 35 ALA B C 1
ATOM 645 O O . ALA B 1 39 ? 24.018 51.109 5.489 1.00 51.26 35 ALA B O 1
ATOM 647 N N . ALA B 1 40 ? 22.170 50.708 4.265 1.00 47.12 36 ALA B N 1
ATOM 648 C CA . ALA B 1 40 ? 21.542 49.841 5.252 1.00 49.19 36 ALA B CA 1
ATOM 649 C C . ALA B 1 40 ? 22.407 48.610 5.450 1.00 49.67 36 ALA B C 1
ATOM 650 O O . ALA B 1 40 ? 22.687 48.219 6.575 1.00 52.30 36 ALA B O 1
ATOM 652 N N . CYS B 1 41 ? 22.857 48.019 4.350 1.00 48.64 37 CYS B N 1
ATOM 653 C CA . CYS B 1 41 ? 23.745 46.868 4.445 1.00 49.31 37 CYS B CA 1
ATOM 654 C C . CYS B 1 41 ? 25.042 47.228 5.186 1.00 51.66 37 CYS B C 1
ATOM 655 O O . CYS B 1 41 ? 25.425 46.520 6.116 1.00 53.29 37 CYS B O 1
ATOM 658 N N . MET B 1 42 ? 25.689 48.339 4.824 1.00 50.90 38 MET B N 1
ATOM 659 C CA . MET B 1 42 ? 26.959 48.673 5.464 1.00 52.41 38 MET B CA 1
ATOM 660 C C . MET B 1 42 ? 26.813 48.902 6.962 1.00 55.24 38 MET B C 1
ATOM 661 O O . MET B 1 42 ? 27.694 48.512 7.715 1.00 57.99 38 MET B O 1
ATOM 666 N N . SER B 1 43 ? 25.734 49.551 7.395 1.00 55.88 39 SER B N 1
ATOM 667 C CA . SER B 1 43 ? 25.547 49.817 8.823 1.00 58.93 39 SER B CA 1
ATOM 668 C C . SER B 1 43 ? 25.205 48.522 9.569 1.00 60.71 39 SER B C 1
ATOM 669 O O . SER B 1 43 ? 25.532 48.396 10.749 1.00 62.27 39 SER B O 1
ATOM 672 N N . TRP B 1 44 ? 24.492 47.598 8.920 1.00 59.45 40 TRP B N 1
ATOM 673 C CA . TRP B 1 44 ? 24.257 46.272 9.509 1.00 58.07 40 TRP B CA 1
ATOM 674 C C . TRP B 1 44 ? 25.593 45.560 9.733 1.00 57.03 40 TRP B C 1
ATOM 675 O O . TRP B 1 44 ? 25.830 45.002 10.803 1.00 57.95 40 TRP B O 1
ATOM 686 N N . ARG B 1 45 ? 26.471 45.599 8.733 1.00 55.09 41 ARG B N 1
ATOM 687 C CA . ARG B 1 45 ? 27.765 44.925 8.829 1.00 57.01 41 ARG B CA 1
ATOM 688 C C . ARG B 1 45 ? 28.617 45.493 9.967 1.00 59.88 41 ARG B C 1
ATOM 689 O O . ARG B 1 45 ? 29.296 44.749 10.674 1.00 60.39 41 ARG B O 1
ATOM 697 N N . GLN B 1 46 ? 28.544 46.811 10.147 1.00 60.95 42 GLN B N 1
ATOM 698 C CA . GLN B 1 46 ? 29.404 47.542 11.075 1.00 61.25 42 GLN B CA 1
ATOM 699 C C . GLN B 1 46 ? 28.941 47.423 12.532 1.00 63.84 42 GLN B C 1
ATOM 700 O O . GLN B 1 46 ? 29.723 47.646 13.461 1.00 65.40 42 GLN B O 1
ATOM 706 N N . ALA B 1 47 ? 27.676 47.062 12.729 1.00 65.12 43 ALA B N 1
ATOM 707 C CA . ALA B 1 47 ? 27.071 47.102 14.055 1.00 68.87 43 ALA B CA 1
ATOM 708 C C . ALA B 1 47 ? 27.652 46.053 15.012 1.00 72.12 43 ALA B C 1
ATOM 709 O O . ALA B 1 47 ? 27.645 46.252 16.228 1.00 73.56 43 ALA B O 1
ATOM 711 N N . HIS B 1 48 ? 28.160 44.950 14.469 1.00 72.74 44 HIS B N 1
ATOM 712 C CA . HIS B 1 48 ? 28.721 43.886 15.304 1.00 74.09 44 HIS B CA 1
ATOM 713 C C . HIS B 1 48 ? 29.613 42.975 14.464 1.00 72.18 44 HIS B C 1
ATOM 714 O O . HIS B 1 48 ? 29.254 42.608 13.342 1.00 70.69 44 HIS B O 1
ATOM 721 N N . PRO B 1 49 ? 30.787 42.609 15.004 1.00 81.61 45 PRO B N 1
ATOM 722 C CA . PRO B 1 49 ? 31.740 41.745 14.299 1.00 81.04 45 PRO B CA 1
ATOM 723 C C . PRO B 1 49 ? 31.131 40.454 13.750 1.00 78.36 45 PRO B C 1
ATOM 724 O O . PRO B 1 49 ? 31.667 39.929 12.772 1.00 76.72 45 PRO B O 1
ATOM 728 N N . LEU B 1 50 ? 30.057 39.951 14.359 1.00 77.00 46 LEU B N 1
ATOM 729 C CA . LEU B 1 50 ? 29.432 38.713 13.880 1.00 74.30 46 LEU B CA 1
ATOM 730 C C . LEU B 1 50 ? 28.705 38.955 12.553 1.00 71.61 46 LEU B C 1
ATOM 731 O O . LEU B 1 50 ? 28.645 38.061 11.693 1.00 68.63 46 LEU B O 1
ATOM 736 N N . HIS B 1 51 ? 28.164 40.167 12.395 1.00 71.45 47 HIS B N 1
ATOM 737 C CA . HIS B 1 51 ? 27.523 40.557 11.145 1.00 70.15 47 HIS B CA 1
ATOM 738 C C . HIS B 1 51 ? 28.550 40.571 10.038 1.00 68.51 47 HIS B C 1
ATOM 739 O O . HIS B 1 51 ? 28.356 39.976 8.978 1.00 64.88 47 HIS B O 1
ATOM 746 N N . GLU B 1 52 ? 29.650 41.262 10.307 1.00 70.23 48 GLU B N 1
ATOM 747 C CA . GLU B 1 52 ? 30.734 41.377 9.351 1.00 69.32 48 GLU B CA 1
ATOM 748 C C . GLU B 1 52 ? 31.289 40.020 8.955 1.00 67.73 48 GLU B C 1
ATOM 749 O O . GLU B 1 52 ? 31.612 39.802 7.794 1.00 66.61 48 GLU B O 1
ATOM 755 N N . HIS B 1 53 ? 31.425 39.129 9.936 1.00 68.80 49 HIS B N 1
ATOM 756 C CA . HIS B 1 53 ? 31.926 37.770 9.702 1.00 68.74 49 HIS B CA 1
ATOM 757 C C . HIS B 1 53 ? 30.980 37.005 8.790 1.00 64.82 49 HIS B C 1
ATOM 758 O O . HIS B 1 53 ? 31.413 36.390 7.811 1.00 64.39 49 HIS B O 1
ATOM 765 N N . ALA B 1 54 ? 29.691 37.044 9.114 1.00 61.95 50 ALA B N 1
ATOM 766 C CA . ALA B 1 54 ? 28.676 36.413 8.275 1.00 59.96 50 ALA B CA 1
ATOM 767 C C . ALA B 1 54 ? 28.704 36.978 6.840 1.00 56.96 50 ALA B C 1
ATOM 768 O O . ALA B 1 54 ? 28.695 36.227 5.861 1.00 55.73 50 ALA B O 1
ATOM 770 N N . TRP B 1 55 ? 28.791 38.296 6.723 1.00 55.90 51 TRP B N 1
ATOM 771 C CA . TRP B 1 55 ? 28.808 38.925 5.411 1.00 55.65 51 TRP B CA 1
ATOM 772 C C . TRP B 1 55 ? 29.965 38.359 4.582 1.00 60.21 51 TRP B C 1
ATOM 773 O O . TRP B 1 55 ? 29.802 38.055 3.405 1.00 58.84 51 TRP B O 1
ATOM 784 N N . GLN B 1 56 ? 31.113 38.173 5.231 1.00 65.81 52 GLN B N 1
ATOM 785 C CA . GLN B 1 56 ? 32.333 37.680 4.580 1.00 68.19 52 GLN B CA 1
ATOM 786 C C . GLN B 1 56 ? 32.264 36.230 4.097 1.00 65.07 52 GLN B C 1
ATOM 787 O O . GLN B 1 56 ? 32.724 35.899 3.002 1.00 62.63 52 GLN B O 1
ATOM 793 N N . ARG B 1 57 ? 31.715 35.357 4.924 1.00 66.29 53 ARG B N 1
ATOM 794 C CA . ARG B 1 57 ? 31.578 33.968 4.525 1.00 66.52 53 ARG B CA 1
ATOM 795 C C . ARG B 1 57 ? 30.630 33.849 3.342 1.00 62.45 53 ARG B C 1
ATOM 796 O O . ARG B 1 57 ? 30.876 33.085 2.403 1.00 62.20 53 ARG B O 1
ATOM 804 N N . THR B 1 58 ? 29.582 34.662 3.370 1.00 58.23 54 THR B N 1
ATOM 805 C CA . THR B 1 58 ? 28.568 34.672 2.335 1.00 55.66 54 THR B CA 1
ATOM 806 C C . THR B 1 58 ? 29.146 35.115 0.980 1.00 54.71 54 THR B C 1
ATOM 807 O O . THR B 1 58 ? 28.791 34.557 -0.059 1.00 52.63 54 THR B O 1
ATOM 811 N N . GLN B 1 59 ? 30.039 36.114 1.006 1.00 54.09 55 GLN B N 1
ATOM 812 C CA . GLN B 1 59 ? 30.690 36.622 -0.202 1.00 53.75 55 GLN B CA 1
ATOM 813 C C . GLN B 1 59 ? 31.583 35.594 -0.876 1.00 53.20 55 GLN B C 1
ATOM 814 O O . GLN B 1 59 ? 31.485 35.368 -2.081 1.00 52.89 55 GLN B O 1
ATOM 820 N N . VAL B 1 60 ? 32.458 34.982 -0.085 1.00 54.94 56 VAL B N 1
ATOM 821 C CA . VAL B 1 60 ? 33.298 33.884 -0.536 1.00 57.82 56 VAL B CA 1
ATOM 822 C C . VAL B 1 60 ? 32.439 32.745 -1.096 1.00 58.21 56 VAL B C 1
ATOM 823 O O . VAL B 1 60 ? 32.753 32.173 -2.138 1.00 59.34 56 VAL B O 1
ATOM 827 N N . PHE B 1 61 ? 31.363 32.409 -0.394 1.00 57.41 57 PHE B N 1
ATOM 828 C CA . PHE B 1 61 ? 30.500 31.303 -0.813 1.00 56.16 57 PHE B CA 1
ATOM 829 C C . PHE B 1 61 ? 29.785 31.609 -2.136 1.00 56.84 57 PHE B C 1
ATOM 830 O O . PHE B 1 61 ? 29.795 30.800 -3.065 1.00 51.33 57 PHE B O 1
ATOM 838 N N . ALA B 1 62 ? 29.249 32.822 -2.253 1.00 56.11 58 ALA B N 1
ATOM 839 C CA . ALA B 1 62 ? 28.604 33.269 -3.486 1.00 55.39 58 ALA B CA 1
ATOM 840 C C . ALA B 1 62 ? 29.609 33.262 -4.631 1.00 56.92 58 ALA B C 1
ATOM 841 O O . ALA B 1 62 ? 29.286 32.898 -5.760 1.00 56.37 58 ALA B O 1
ATOM 843 N N . GLN B 1 63 ? 30.833 33.673 -4.306 1.00 59.44 59 GLN B N 1
ATOM 844 C CA . GLN B 1 63 ? 31.936 33.723 -5.254 1.00 63.18 59 GLN B CA 1
ATOM 845 C C . GLN B 1 63 ? 32.239 32.321 -5.764 1.00 62.54 59 GLN B C 1
ATOM 846 O O . GLN B 1 63 ? 32.237 32.069 -6.970 1.00 61.81 59 GLN B O 1
ATOM 852 N N . ARG B 1 64 ? 32.462 31.405 -4.828 1.00 62.64 60 ARG B N 1
ATOM 853 C CA . ARG B 1 64 ? 32.745 30.013 -5.174 1.00 62.70 60 ARG B CA 1
ATOM 854 C C . ARG B 1 64 ? 31.622 29.457 -6.025 1.00 62.26 60 ARG B C 1
ATOM 855 O O . ARG B 1 64 ? 31.861 28.803 -7.030 1.00 63.51 60 ARG B O 1
ATOM 863 N N . LEU B 1 65 ? 30.394 29.771 -5.638 1.00 62.14 61 LEU B N 1
ATOM 864 C CA . LEU B 1 65 ? 29.219 29.289 -6.340 1.00 64.72 61 LEU B CA 1
ATOM 865 C C . LEU B 1 65 ? 29.229 29.725 -7.818 1.00 68.41 61 LEU B C 1
ATOM 866 O O . LEU B 1 65 ? 28.984 28.909 -8.716 1.00 71.03 61 LEU B O 1
ATOM 871 N N . ARG B 1 66 ? 29.559 30.991 -8.066 1.00 69.50 62 ARG B N 1
ATOM 872 C CA . ARG B 1 66 ? 29.623 31.525 -9.425 1.00 71.50 62 ARG B CA 1
ATOM 873 C C . ARG B 1 66 ? 30.668 30.832 -10.286 1.00 74.78 62 ARG B C 1
ATOM 874 O O . ARG B 1 66 ? 30.395 30.476 -11.430 1.00 75.28 62 ARG B O 1
ATOM 882 N N . GLU B 1 67 ? 31.861 30.629 -9.730 1.00 76.82 63 GLU B N 1
ATOM 883 C CA . GLU B 1 67 ? 32.940 29.946 -10.447 1.00 80.36 63 GLU B CA 1
ATOM 884 C C . GLU B 1 67 ? 32.538 28.537 -10.898 1.00 85.89 63 GLU B C 1
ATOM 885 O O . GLU B 1 67 ? 33.224 27.916 -11.708 1.00 87.48 63 GLU B O 1
ATOM 891 N N . MET B 1 68 ? 31.427 28.048 -10.356 1.00 88.64 64 MET B N 1
ATOM 892 C CA . MET B 1 68 ? 30.797 26.804 -10.777 1.00 91.51 64 MET B CA 1
ATOM 893 C C . MET B 1 68 ? 29.555 27.192 -11.585 1.00 92.95 64 MET B C 1
ATOM 894 O O . MET B 1 68 ? 28.464 27.346 -11.033 1.00 92.33 64 MET B O 1
ATOM 899 N N . ARG B 1 69 ? 29.726 27.342 -12.894 1.00 97.51 65 ARG B N 1
ATOM 900 C CA . ARG B 1 69 ? 28.652 27.815 -13.762 1.00 97.04 65 ARG B CA 1
ATOM 901 C C . ARG B 1 69 ? 27.550 26.774 -13.954 1.00 97.57 65 ARG B C 1
ATOM 902 O O . ARG B 1 69 ? 27.770 25.724 -14.558 0.00 100.37 65 ARG B O 1
ATOM 910 N N . SER C 1 12 ? 30.037 59.011 13.805 1.00 59.96 8 SER C N 1
ATOM 911 C CA . SER C 1 12 ? 29.378 60.151 14.431 1.00 61.34 8 SER C CA 1
ATOM 912 C C . SER C 1 12 ? 30.023 61.463 13.995 1.00 53.61 8 SER C C 1
ATOM 913 O O . SER C 1 12 ? 30.778 62.088 14.751 1.00 54.85 8 SER C O 1
ATOM 916 N N . ILE C 1 13 ? 29.739 61.889 12.774 1.00 49.11 9 ILE C N 1
ATOM 917 C CA . ILE C 1 13 ? 30.322 63.135 12.321 1.00 42.54 9 ILE C CA 1
ATOM 918 C C . ILE C 1 13 ? 29.250 64.193 12.347 1.00 43.68 9 ILE C C 1
ATOM 919 O O . ILE C 1 13 ? 28.181 63.977 11.794 1.00 48.51 9 ILE C O 1
ATOM 924 N N . PRO C 1 14 ? 29.526 65.331 12.989 1.00 40.10 10 PRO C N 1
ATOM 925 C CA . PRO C 1 14 ? 28.627 66.490 12.951 1.00 44.13 10 PRO C CA 1
ATOM 926 C C . PRO C 1 14 ? 28.327 66.884 11.504 1.00 44.75 10 PRO C C 1
ATOM 927 O O . PRO C 1 14 ? 29.235 66.797 10.670 1.00 43.27 10 PRO C O 1
ATOM 931 N N . GLY C 1 15 ? 27.111 67.342 11.231 1.00 47.51 11 GLY C N 1
ATOM 932 C CA . GLY C 1 15 ? 26.672 67.599 9.870 1.00 50.02 11 GLY C CA 1
ATOM 933 C C . GLY C 1 15 ? 27.548 68.550 9.078 1.00 49.78 11 GLY C C 1
ATOM 934 O O . GLY C 1 15 ? 27.768 68.320 7.889 1.00 50.65 11 GLY C O 1
ATOM 935 N N . GLU C 1 16 ? 28.044 69.615 9.713 1.00 48.38 12 GLU C N 1
ATOM 936 C CA . GLU C 1 16 ? 28.842 70.593 8.981 1.00 47.92 12 GLU C CA 1
ATOM 937 C C . GLU C 1 16 ? 30.194 70.022 8.553 1.00 44.35 12 GLU C C 1
ATOM 938 O O . GLU C 1 16 ? 30.629 70.257 7.422 1.00 43.44 12 GLU C O 1
ATOM 944 N N . 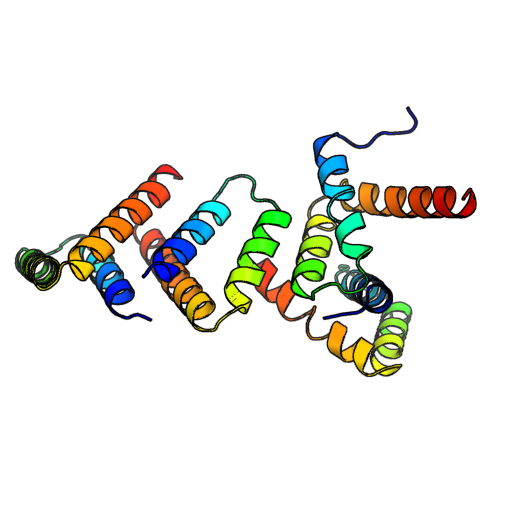VAL C 1 17 ? 30.821 69.257 9.454 1.00 42.12 13 VAL C N 1
ATOM 945 C CA . VAL C 1 17 ? 32.065 68.536 9.167 1.00 39.28 13 VAL C CA 1
ATOM 946 C C . VAL C 1 17 ? 31.797 67.515 8.073 1.00 39.98 13 VAL C C 1
ATOM 947 O O . VAL C 1 17 ? 32.568 67.369 7.122 1.00 36.21 13 VAL C O 1
ATOM 951 N N . ALA C 1 18 ? 30.645 66.851 8.161 1.00 42.35 14 ALA C N 1
ATOM 952 C CA . ALA C 1 18 ? 30.333 65.828 7.172 1.00 42.10 14 ALA C CA 1
ATOM 953 C C . ALA C 1 18 ? 30.200 66.404 5.742 1.00 42.53 14 ALA C C 1
ATOM 954 O O . ALA C 1 18 ? 30.711 65.809 4.764 1.00 38.91 14 ALA C O 1
ATOM 956 N N . GLU C 1 19 ? 29.521 67.542 5.599 1.00 44.87 15 GLU C N 1
ATOM 957 C CA . GLU C 1 19 ? 29.377 68.101 4.256 1.00 46.21 15 GLU C CA 1
ATOM 958 C C . GLU C 1 19 ? 30.767 68.565 3.766 1.00 40.67 15 GLU C C 1
ATOM 959 O O . GLU C 1 19 ? 31.083 68.426 2.590 1.00 39.22 15 GLU C O 1
ATOM 965 N N . GLN C 1 20 ? 31.599 69.079 4.659 1.00 40.37 16 GLN C N 1
ATOM 966 C CA . GLN C 1 20 ? 32.952 69.472 4.245 1.00 37.75 16 GLN C CA 1
ATOM 967 C C . GLN C 1 20 ? 33.736 68.229 3.846 1.00 35.36 16 GLN C C 1
ATOM 968 O O . GLN C 1 20 ? 34.421 68.210 2.802 1.00 32.36 16 GLN C O 1
ATOM 974 N N . ALA C 1 21 ? 33.574 67.181 4.644 1.00 32.13 17 ALA C N 1
ATOM 975 C CA . ALA C 1 21 ? 34.220 65.899 4.363 1.00 33.76 17 ALA C CA 1
ATOM 976 C C . ALA C 1 21 ? 33.829 65.359 2.993 1.00 33.14 17 ALA C C 1
ATOM 977 O O . ALA C 1 21 ? 34.659 64.875 2.241 1.00 31.55 17 ALA C O 1
ATOM 979 N N . MET C 1 22 ? 32.541 65.448 2.688 1.00 35.01 18 MET C N 1
ATOM 980 C CA . MET C 1 22 ? 32.026 64.989 1.413 1.00 35.21 18 MET C CA 1
ATOM 981 C C . MET C 1 22 ? 32.549 65.823 0.239 1.00 34.97 18 MET C C 1
ATOM 982 O O . MET C 1 22 ? 32.976 65.272 -0.772 1.00 33.83 18 MET C O 1
ATOM 987 N N . HIS C 1 23 ? 32.503 67.141 0.384 1.00 35.33 19 HIS C N 1
ATOM 988 C CA . HIS C 1 23 ? 32.956 68.034 -0.672 1.00 36.52 19 HIS C CA 1
ATOM 989 C C . HIS C 1 23 ? 34.446 67.737 -1.008 1.00 29.66 19 HIS C C 1
ATOM 990 O O . HIS C 1 23 ? 34.810 67.629 -2.192 1.00 28.18 19 HIS C O 1
ATOM 997 N N . TRP C 1 24 ? 35.286 67.565 0.008 1.00 27.82 20 TRP C N 1
ATOM 998 C CA . TRP C 1 24 ? 36.719 67.347 -0.283 1.00 28.80 20 TRP C CA 1
ATOM 999 C C . TRP C 1 24 ? 36.955 65.955 -0.861 1.00 30.61 20 TRP C C 1
ATOM 1000 O O . TRP C 1 24 ? 37.798 65.780 -1.752 1.00 30.31 20 TRP C O 1
ATOM 1011 N N . HIS C 1 25 ? 36.205 64.968 -0.373 1.00 30.13 21 HIS C N 1
ATOM 1012 C CA . HIS C 1 25 ? 36.379 63.616 -0.882 1.00 28.81 21 HIS C CA 1
ATOM 1013 C C . HIS C 1 25 ? 35.985 63.603 -2.377 1.00 30.41 21 HIS C C 1
ATOM 1014 O O . HIS C 1 25 ? 36.738 63.121 -3.245 1.00 28.94 21 HIS C O 1
ATOM 1021 N N . LEU C 1 26 ? 34.849 64.222 -2.702 1.00 30.77 22 LEU C N 1
ATOM 1022 C CA . LEU C 1 26 ? 34.398 64.248 -4.096 1.00 33.16 22 LEU C CA 1
ATOM 1023 C C . LEU C 1 26 ? 35.390 64.989 -5.000 1.00 33.68 22 LEU C C 1
ATOM 1024 O O . LEU C 1 26 ? 35.591 64.586 -6.132 1.00 35.13 22 LEU C O 1
ATOM 1029 N N . GLU C 1 27 ? 35.974 66.085 -4.523 1.00 33.15 23 GLU C N 1
ATOM 1030 C CA A GLU C 1 27 ? 36.947 66.815 -5.327 0.55 32.53 23 GLU C CA 1
ATOM 1031 C CA B GLU C 1 27 ? 36.971 66.828 -5.294 0.45 32.61 23 GLU C CA 1
ATOM 1032 C C . GLU C 1 27 ? 38.154 65.934 -5.653 1.00 31.11 23 GLU C C 1
ATOM 1033 O O . GLU C 1 27 ? 38.655 65.933 -6.816 1.00 31.14 23 GLU C O 1
ATOM 1044 N N . LEU C 1 28 ? 38.603 65.170 -4.665 1.00 26.17 24 LEU C N 1
ATOM 1045 C CA A LEU C 1 28 ? 39.724 64.242 -4.843 0.81 27.12 24 LEU C CA 1
ATOM 1046 C CA B LEU C 1 28 ? 39.729 64.288 -4.893 0.19 27.21 24 LEU C CA 1
ATOM 1047 C C . LEU C 1 28 ? 39.374 63.034 -5.695 1.00 30.95 24 LEU C C 1
ATOM 1048 O O . LEU C 1 28 ? 40.267 62.274 -6.045 1.00 32.82 24 LEU C O 1
ATOM 1057 N N . GLN C 1 29 ? 38.077 62.831 -5.991 1.00 31.87 25 GLN C N 1
ATOM 1058 C CA . GLN C 1 29 ? 37.698 61.750 -6.890 1.00 34.79 25 GLN C CA 1
ATOM 1059 C C . GLN C 1 29 ? 37.688 62.158 -8.355 1.00 34.13 25 GLN C C 1
ATOM 1060 O O . GLN C 1 29 ? 37.473 61.304 -9.190 1.00 35.06 25 GLN C O 1
ATOM 1066 N N . GLU C 1 30 ? 37.818 63.450 -8.658 1.00 33.62 26 GLU C N 1
ATOM 1067 C CA A GLU C 1 30 ? 37.809 63.850 -10.055 0.58 34.51 26 GLU C CA 1
ATOM 1068 C CA B GLU C 1 30 ? 37.897 63.935 -10.046 0.42 34.71 26 GLU C CA 1
ATOM 1069 C C . GLU C 1 30 ? 39.017 63.206 -10.775 1.00 34.07 26 GLU C C 1
ATOM 1070 O O . GLU C 1 30 ? 40.034 62.855 -10.168 1.00 31.20 26 GLU C O 1
ATOM 1081 N N . PRO C 1 31 ? 38.883 63.018 -12.083 1.00 37.24 27 PRO C N 1
ATOM 1082 C CA . PRO C 1 31 ? 39.942 62.407 -12.894 1.00 35.80 27 PRO C CA 1
ATOM 1083 C C . PRO C 1 31 ? 41.217 63.232 -12.869 1.00 34.97 27 PRO C C 1
ATOM 1084 O O . PRO C 1 31 ? 42.336 62.716 -12.978 1.00 35.16 27 PRO C O 1
ATOM 1088 N N . ALA C 1 32 ? 41.030 64.541 -12.825 1.00 35.66 28 ALA C N 1
ATOM 1089 C CA . ALA C 1 32 ? 42.133 65.477 -12.688 1.00 39.01 28 ALA C CA 1
ATOM 1090 C C . ALA C 1 32 ? 41.865 66.441 -11.523 1.00 38.22 28 ALA C C 1
ATOM 1091 O O . ALA C 1 32 ? 40.756 66.977 -11.418 1.00 38.14 28 ALA C O 1
ATOM 1093 N N . VAL C 1 33 ? 42.850 66.598 -10.631 1.00 37.02 29 VAL C N 1
ATOM 1094 C CA . VAL C 1 33 ? 42.778 67.515 -9.497 1.00 34.62 29 VAL C CA 1
ATOM 1095 C C . VAL C 1 33 ? 43.821 68.628 -9.548 1.00 37.87 29 VAL C C 1
ATOM 1096 O O . VAL C 1 33 ? 44.998 68.352 -9.833 1.00 40.02 29 VAL C O 1
ATOM 1100 N N . SER C 1 34 ? 43.434 69.869 -9.256 1.00 36.29 30 SER C N 1
ATOM 1101 C CA . SER C 1 34 ? 44.398 70.990 -9.251 1.00 38.06 30 SER C CA 1
ATOM 1102 C C . SER C 1 34 ? 45.290 71.010 -7.999 1.00 37.64 30 SER C C 1
ATOM 1103 O O . SER C 1 34 ? 44.886 70.547 -6.928 1.00 37.01 30 SER C O 1
ATOM 1106 N N . ALA C 1 35 ? 46.478 71.598 -8.106 1.00 37.20 31 ALA C N 1
ATOM 1107 C CA . ALA C 1 35 ? 47.322 71.756 -6.923 1.00 37.91 31 ALA C CA 1
ATOM 1108 C C . ALA C 1 35 ? 46.633 72.651 -5.916 1.00 39.39 31 ALA C C 1
ATOM 1109 O O . ALA C 1 35 ? 46.789 72.445 -4.728 1.00 42.60 31 ALA C O 1
ATOM 1111 N N . ALA C 1 36 ? 45.876 73.638 -6.387 1.00 39.07 32 ALA C N 1
ATOM 1112 C CA . ALA C 1 36 ? 45.093 74.484 -5.492 1.00 40.77 32 ALA C CA 1
ATOM 1113 C C . ALA C 1 36 ? 44.101 73.678 -4.647 1.00 42.71 32 ALA C C 1
ATOM 1114 O O . ALA C 1 36 ? 44.004 73.863 -3.437 1.00 44.44 32 ALA C O 1
ATOM 1116 N N . THR C 1 37 ? 43.351 72.801 -5.302 1.00 41.51 33 THR C N 1
ATOM 1117 C CA . THR C 1 37 ? 42.402 71.944 -4.609 1.00 39.08 33 THR C CA 1
ATOM 1118 C C . THR C 1 37 ? 43.113 71.018 -3.631 1.00 36.67 33 THR C C 1
ATOM 1119 O O . THR C 1 37 ? 42.674 70.910 -2.472 1.00 37.17 33 THR C O 1
ATOM 1123 N N . LEU C 1 38 ? 44.231 70.397 -4.035 1.00 34.69 34 LEU C N 1
ATOM 1124 C CA . LEU C 1 38 ? 44.972 69.572 -3.082 1.00 34.09 34 LEU C CA 1
ATOM 1125 C C . LEU C 1 38 ? 45.315 70.362 -1.868 1.00 34.67 34 LEU C C 1
ATOM 1126 O O . LEU C 1 38 ? 45.079 69.912 -0.759 1.00 33.89 34 LEU C O 1
ATOM 1131 N N . ALA C 1 39 ? 45.874 71.551 -2.093 1.00 34.79 35 ALA C N 1
ATOM 1132 C CA . ALA C 1 39 ? 46.425 72.345 -1.008 1.00 33.96 35 ALA C CA 1
ATOM 1133 C C . ALA C 1 39 ? 45.289 72.653 -0.045 1.00 34.20 35 ALA C C 1
ATOM 1134 O O . ALA C 1 39 ? 45.473 72.678 1.172 1.00 35.66 35 ALA C O 1
ATOM 1136 N N . ALA C 1 40 ? 44.145 72.953 -0.639 1.00 33.20 36 ALA C N 1
ATOM 1137 C CA . ALA C 1 40 ? 42.941 73.269 0.108 1.00 34.10 36 ALA C CA 1
ATOM 1138 C C . ALA C 1 40 ? 42.429 72.053 0.900 1.00 32.67 36 ALA C C 1
ATOM 1139 O O . ALA C 1 40 ? 42.080 72.163 2.063 1.00 32.77 36 ALA C O 1
ATOM 1141 N N . CYS C 1 41 ? 42.395 70.893 0.264 1.00 32.14 37 CYS C N 1
ATOM 1142 C CA . CYS C 1 41 ? 41.951 69.666 0.946 1.00 30.84 37 CYS C CA 1
ATOM 1143 C C . CYS C 1 41 ? 42.807 69.365 2.169 1.00 29.13 37 CYS C C 1
ATOM 1144 O O . CYS C 1 41 ? 42.304 69.055 3.259 1.00 29.56 37 CYS C O 1
ATOM 1147 N N . MET C 1 42 ? 44.117 69.467 1.972 1.00 27.94 38 MET C N 1
ATOM 1148 C CA . MET C 1 42 ? 45.069 69.198 3.029 1.00 27.33 38 MET C CA 1
ATOM 1149 C C . MET C 1 42 ? 44.939 70.180 4.165 1.00 30.24 38 MET C C 1
ATOM 1150 O O . MET C 1 42 ? 45.004 69.819 5.322 1.00 32.53 38 MET C O 1
ATOM 1155 N N . SER C 1 43 ? 44.712 71.430 3.831 1.00 31.95 39 SER C N 1
ATOM 1156 C CA . SER C 1 43 ? 44.560 72.437 4.862 1.00 34.29 39 SER C CA 1
ATOM 1157 C C . SER C 1 43 ? 43.295 72.155 5.684 1.00 33.95 39 SER C C 1
ATOM 1158 O O . SER C 1 43 ? 43.316 72.223 6.913 1.00 34.74 39 SER C O 1
ATOM 1161 N N . TRP C 1 44 ? 42.225 71.752 5.016 1.00 32.76 40 TRP C N 1
ATOM 1162 C CA . TRP C 1 44 ? 41.017 71.358 5.741 1.00 30.53 40 TRP C CA 1
ATOM 1163 C C . TRP C 1 44 ? 41.314 70.191 6.695 1.00 29.30 40 TRP C C 1
ATOM 1164 O O . TRP C 1 44 ? 40.912 70.217 7.862 1.00 27.90 40 TRP C O 1
ATOM 1175 N N . ARG C 1 45 ? 42.035 69.185 6.198 1.00 29.63 41 ARG C N 1
ATOM 1176 C CA . ARG C 1 45 ? 42.284 67.974 6.979 1.00 28.48 41 ARG C CA 1
ATOM 1177 C C . ARG C 1 45 ? 43.087 68.305 8.225 1.00 29.88 41 ARG C C 1
ATOM 1178 O O . ARG C 1 45 ? 42.863 67.721 9.306 1.00 28.92 41 ARG C O 1
ATOM 1186 N N . GLN C 1 46 ? 44.041 69.221 8.048 1.00 28.19 42 GLN C N 1
ATOM 1187 C CA . GLN C 1 46 ? 44.992 69.597 9.068 1.00 28.65 42 GLN C CA 1
ATOM 1188 C C . GLN C 1 46 ? 44.441 70.594 10.086 1.00 30.57 42 GLN C C 1
ATOM 1189 O O . GLN C 1 46 ? 44.994 70.749 11.162 1.00 31.72 42 GLN C O 1
ATOM 1195 N N . ALA C 1 47 ? 43.339 71.246 9.741 1.00 30.56 43 ALA C N 1
ATOM 1196 C CA . ALA C 1 47 ? 42.779 72.347 10.516 1.00 34.97 43 ALA C CA 1
ATOM 1197 C C . ALA C 1 47 ? 42.163 71.951 11.862 1.00 34.89 43 ALA C C 1
ATOM 1198 O O . ALA C 1 47 ? 42.132 72.745 12.794 1.00 33.90 43 ALA C O 1
ATOM 1200 N N . HIS C 1 48 ? 41.695 70.714 11.944 1.00 33.57 44 HIS C N 1
ATOM 1201 C CA . HIS C 1 48 ? 41.011 70.210 13.131 1.00 32.13 44 HIS C CA 1
ATOM 1202 C C . HIS C 1 48 ? 41.053 68.689 13.055 1.00 31.10 44 HIS C C 1
ATOM 1203 O O . HIS C 1 48 ? 40.835 68.146 11.988 1.00 31.34 44 HIS C O 1
ATOM 1210 N N . PRO C 1 49 ? 41.382 67.992 14.161 1.00 29.94 45 PRO C N 1
ATOM 1211 C CA . PRO C 1 49 ? 41.424 66.520 14.129 1.00 30.97 45 PRO C CA 1
ATOM 1212 C C . PRO C 1 49 ? 40.136 65.861 13.684 1.00 31.01 45 PRO C C 1
ATOM 1213 O O . PRO C 1 49 ? 40.142 64.692 13.287 1.00 31.19 45 PRO C O 1
ATOM 1217 N N . LEU C 1 50 ? 39.004 66.535 13.872 1.00 32.69 46 LEU C N 1
ATOM 1218 C CA . LEU C 1 50 ? 37.731 65.892 13.485 1.00 33.75 46 LEU C CA 1
ATOM 1219 C C . LEU C 1 50 ? 37.650 65.883 11.959 1.00 32.51 46 LEU C C 1
ATOM 1220 O O . LEU C 1 50 ? 37.047 64.995 11.371 1.00 34.83 46 LEU C O 1
ATOM 1225 N N . HIS C 1 51 ? 38.273 66.874 11.328 1.00 30.52 47 HIS C N 1
ATOM 1226 C CA . HIS C 1 51 ? 38.290 66.920 9.862 1.00 31.20 47 HIS C CA 1
ATOM 1227 C C . HIS C 1 51 ? 39.008 65.686 9.385 1.00 31.07 47 HIS C C 1
ATOM 1228 O O . HIS C 1 51 ? 38.466 64.904 8.596 1.00 31.23 47 HIS C O 1
ATOM 1235 N N . GLU C 1 52 ? 40.187 65.460 9.971 1.00 29.27 48 GLU C N 1
ATOM 1236 C CA . GLU C 1 52 ? 40.997 64.301 9.604 1.00 27.30 48 GLU C CA 1
ATOM 1237 C C . GLU C 1 52 ? 40.289 62.990 9.854 1.00 27.94 48 GLU C C 1
ATOM 1238 O O . GLU C 1 52 ? 40.350 62.092 9.040 1.00 29.46 48 GLU C O 1
ATOM 1244 N N . HIS C 1 53 ? 39.638 62.875 11.010 1.00 28.01 49 HIS C N 1
ATOM 1245 C CA . HIS C 1 53 ? 38.926 61.662 11.365 1.00 29.00 49 HIS C CA 1
ATOM 1246 C C . HIS C 1 53 ? 37.771 61.394 10.393 1.00 29.57 49 HIS C C 1
ATOM 1247 O O . HIS C 1 53 ? 37.546 60.270 9.942 1.00 30.51 49 HIS C O 1
ATOM 1254 N N . ALA C 1 54 ? 37.020 62.445 10.125 1.00 27.55 50 ALA C N 1
ATOM 1255 C CA . ALA C 1 54 ? 35.925 62.354 9.158 1.00 29.37 50 ALA C CA 1
ATOM 1256 C C . ALA C 1 54 ? 36.498 61.896 7.811 1.00 29.75 50 ALA C C 1
ATOM 1257 O O . ALA C 1 54 ? 35.960 61.005 7.169 1.00 30.73 50 ALA C O 1
ATOM 1259 N N . TRP C 1 55 ? 37.621 62.484 7.414 1.00 28.67 51 TRP C N 1
ATOM 1260 C CA . TRP C 1 55 ? 38.212 62.107 6.146 1.00 27.81 51 TRP C CA 1
ATOM 1261 C C . TRP C 1 55 ? 38.538 60.610 6.105 1.00 29.53 51 TRP C C 1
ATOM 1262 O O . TRP C 1 55 ? 38.248 59.967 5.112 1.00 29.70 51 TRP C O 1
ATOM 1273 N N . GLN C 1 56 ? 39.125 60.070 7.187 1.00 28.92 52 GLN C N 1
ATOM 1274 C CA A GLN C 1 56 ? 39.602 58.691 7.156 0.30 30.57 52 GLN C CA 1
ATOM 1275 C CA B GLN C 1 56 ? 39.608 58.688 7.240 0.70 30.47 52 GLN C CA 1
ATOM 1276 C C . GLN C 1 56 ? 38.439 57.708 7.184 1.00 32.85 52 GLN C C 1
ATOM 1277 O O . GLN C 1 56 ? 38.428 56.736 6.423 1.00 36.37 52 GLN C O 1
ATOM 1288 N N . ARG C 1 57 ? 37.455 57.967 8.023 1.00 31.46 53 ARG C N 1
ATOM 1289 C CA 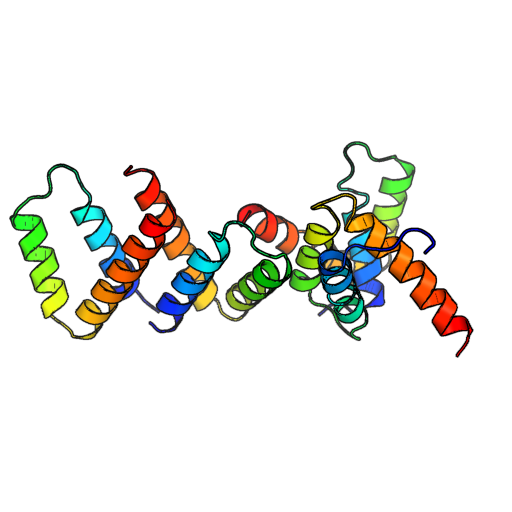. ARG C 1 57 ? 36.316 57.070 8.107 1.00 33.12 53 ARG C CA 1
ATOM 1290 C C . ARG C 1 57 ? 35.563 57.039 6.780 1.00 31.76 53 ARG C C 1
ATOM 1291 O O . ARG C 1 57 ? 35.122 55.984 6.319 1.00 32.32 53 ARG C O 1
ATOM 1299 N N . THR C 1 58 ? 35.456 58.192 6.152 1.00 28.70 54 THR C N 1
ATOM 1300 C CA A THR C 1 58 ? 34.728 58.272 4.894 0.33 32.07 54 THR C CA 1
ATOM 1301 C CA B THR C 1 58 ? 34.743 58.320 4.879 0.67 32.09 54 THR C CA 1
ATOM 1302 C C . THR C 1 58 ? 35.486 57.574 3.776 1.00 33.16 54 THR C C 1
ATOM 1303 O O . THR C 1 58 ? 34.852 57.034 2.851 1.00 34.05 54 THR C O 1
ATOM 1310 N N . GLN C 1 59 ? 36.835 57.571 3.869 1.00 31.83 55 GLN C N 1
ATOM 1311 C CA A GLN C 1 59 ? 37.665 56.780 2.947 0.59 33.80 55 GLN C CA 1
ATOM 1312 C CA B GLN C 1 59 ? 37.687 56.781 2.981 0.41 34.23 55 GLN C CA 1
ATOM 1313 C C . GLN C 1 59 ? 37.358 55.297 3.119 1.00 36.21 55 GLN C C 1
ATOM 1314 O O . GLN C 1 59 ? 37.155 54.586 2.136 1.00 37.94 55 GLN C O 1
ATOM 1325 N N . VAL C 1 60 ? 37.332 54.836 4.371 1.00 37.01 56 VAL C N 1
ATOM 1326 C CA . VAL C 1 60 ? 37.062 53.430 4.678 1.00 37.73 56 VAL C CA 1
ATOM 1327 C C . VAL C 1 60 ? 35.706 52.982 4.100 1.00 37.77 56 VAL C C 1
ATOM 1328 O O . VAL C 1 60 ? 35.626 52.026 3.339 1.00 39.57 56 VAL C O 1
ATOM 1332 N N . PHE C 1 61 ? 34.637 53.704 4.402 1.00 36.24 57 PHE C N 1
ATOM 1333 C CA . PHE C 1 61 ? 33.329 53.276 3.921 1.00 36.93 57 PHE C CA 1
ATOM 1334 C C . PHE C 1 61 ? 33.135 53.441 2.419 1.00 36.67 57 PHE C C 1
ATOM 1335 O O . PHE C 1 61 ? 32.379 52.668 1.792 1.00 38.13 57 PHE C O 1
ATOM 1343 N N . ALA C 1 62 ? 33.756 54.460 1.847 1.00 34.90 58 ALA C N 1
ATOM 1344 C CA . ALA C 1 62 ? 33.682 54.629 0.395 1.00 39.53 58 ALA C CA 1
ATOM 1345 C C . ALA C 1 62 ? 34.284 53.404 -0.270 1.00 41.80 58 ALA C C 1
ATOM 1346 O O . ALA C 1 62 ? 33.718 52.867 -1.213 1.00 41.04 58 ALA C O 1
ATOM 1348 N N . GLN C 1 63 ? 35.410 52.942 0.262 1.00 45.14 59 GLN C N 1
ATOM 1349 C CA . GLN C 1 63 ? 36.102 51.789 -0.286 1.00 49.91 59 GLN C CA 1
ATOM 1350 C C . GLN C 1 63 ? 35.223 50.551 -0.134 1.00 51.70 59 GLN C C 1
ATOM 1351 O O . GLN C 1 63 ? 35.051 49.788 -1.083 1.00 52.70 59 GLN C O 1
ATOM 1357 N N . ARG C 1 64 ? 34.663 50.358 1.056 1.00 52.45 60 ARG C N 1
ATOM 1358 C CA . ARG C 1 64 ? 33.750 49.239 1.291 1.00 55.25 60 ARG C CA 1
ATOM 1359 C C . ARG C 1 64 ? 32.564 49.268 0.344 1.00 54.99 60 ARG C C 1
ATOM 1360 O O . ARG C 1 64 ? 32.174 48.232 -0.197 1.00 56.52 60 ARG C O 1
ATOM 1368 N N . LEU C 1 65 ? 31.989 50.453 0.160 1.00 52.56 61 LEU C N 1
ATOM 1369 C CA . LEU C 1 65 ? 30.852 50.636 -0.740 1.00 53.41 61 LEU C CA 1
ATOM 1370 C C . LEU C 1 65 ? 31.167 50.225 -2.176 1.00 56.18 61 LEU C C 1
ATOM 1371 O O . LEU C 1 65 ? 30.344 49.596 -2.840 1.00 57.25 61 LEU C O 1
ATOM 1376 N N . ARG C 1 66 ? 32.342 50.609 -2.661 1.00 57.95 62 ARG C N 1
ATOM 1377 C CA . ARG C 1 66 ? 32.763 50.234 -4.008 1.00 62.90 62 ARG C CA 1
ATOM 1378 C C . ARG C 1 66 ? 32.897 48.716 -4.150 1.00 66.65 62 ARG C C 1
ATOM 1379 O O . ARG C 1 66 ? 32.450 48.138 -5.137 1.00 68.24 62 ARG C O 1
ATOM 1387 N N . GLU C 1 67 ? 33.502 48.078 -3.156 1.00 68.55 63 GLU C N 1
ATOM 1388 C CA . GLU C 1 67 ? 33.611 46.628 -3.127 1.00 72.94 63 GLU C CA 1
ATOM 1389 C C . GLU C 1 67 ? 32.250 45.901 -3.134 1.00 76.64 63 GLU C C 1
ATOM 1390 O O . GLU C 1 67 ? 32.204 44.687 -3.320 1.00 78.42 63 GLU C O 1
ATOM 1396 N N . MET C 1 68 ? 31.149 46.629 -2.942 1.00 77.45 64 MET C N 1
ATOM 1397 C CA . MET C 1 68 ? 29.817 46.015 -2.979 1.00 79.64 64 MET C CA 1
ATOM 1398 C C . MET C 1 68 ? 29.021 46.282 -4.263 1.00 81.18 64 MET C C 1
ATOM 1399 O O . MET C 1 68 ? 27.892 45.812 -4.400 1.00 83.24 64 MET C O 1
ATOM 1404 N N . ARG C 1 69 ? 29.620 46.989 -5.218 1.00 81.48 65 ARG C N 1
ATOM 1405 C CA . ARG C 1 69 ? 28.953 47.302 -6.484 1.00 83.96 65 ARG C CA 1
ATOM 1406 C C . ARG C 1 69 ? 29.421 46.366 -7.595 1.00 87.63 65 ARG C C 1
ATOM 1407 O O . ARG C 1 69 ? 29.985 45.301 -7.337 1.00 91.58 65 ARG C O 1
ATOM 1415 N N . GLY D 1 9 ? 8.357 72.770 -15.319 1.00 97.17 5 GLY D N 1
ATOM 1416 C CA . GLY D 1 9 ? 8.687 74.177 -15.288 1.00 94.99 5 GLY D CA 1
ATOM 1417 C C . GLY D 1 9 ? 10.145 74.300 -15.636 1.00 93.36 5 GLY D C 1
ATOM 1418 O O . GLY D 1 9 ? 10.645 73.496 -16.392 1.00 94.27 5 GLY D O 1
ATOM 1419 N N . ALA D 1 10 ? 10.837 75.289 -15.073 1.00 91.32 6 ALA D N 1
ATOM 1420 C CA . ALA D 1 10 ? 12.293 75.389 -15.183 1.00 89.58 6 ALA D CA 1
ATOM 1421 C C . ALA D 1 10 ? 12.845 74.057 -14.758 1.00 87.74 6 ALA D C 1
ATOM 1422 O O . ALA D 1 10 ? 12.502 73.574 -13.694 1.00 90.07 6 ALA D O 1
ATOM 1424 N N . THR D 1 11 ? 13.668 73.457 -15.592 1.00 79.76 7 THR D N 1
ATOM 1425 C CA . THR D 1 11 ? 13.813 72.018 -15.649 1.00 76.22 7 THR D CA 1
ATOM 1426 C C . THR D 1 11 ? 13.672 71.233 -14.362 1.00 69.15 7 THR D C 1
ATOM 1427 O O . THR D 1 11 ? 14.448 71.355 -13.445 1.00 66.79 7 THR D O 1
ATOM 1431 N N . SER D 1 12 ? 12.652 70.413 -14.333 1.00 64.02 8 SER D N 1
ATOM 1432 C CA . SER D 1 12 ? 12.335 69.633 -13.177 1.00 58.03 8 SER D CA 1
ATOM 1433 C C . SER D 1 12 ? 13.219 68.430 -13.038 1.00 50.01 8 SER D C 1
ATOM 1434 O O . SER D 1 12 ? 13.939 68.073 -13.923 1.00 48.05 8 SER D O 1
ATOM 1437 N N . ILE D 1 13 ? 13.105 67.796 -11.900 1.00 44.79 9 ILE D N 1
ATOM 1438 C CA . ILE D 1 13 ? 13.849 66.599 -11.595 1.00 40.91 9 ILE D CA 1
ATOM 1439 C C . ILE D 1 13 ? 12.893 65.439 -11.757 1.00 39.51 9 ILE D C 1
ATOM 1440 O O . ILE D 1 13 ? 11.792 65.487 -11.236 1.00 41.33 9 ILE D O 1
ATOM 1445 N N . PRO D 1 14 ? 13.300 64.393 -12.479 1.00 37.26 10 PRO D N 1
ATOM 1446 C CA . PRO D 1 14 ? 12.457 63.198 -12.565 1.00 37.62 10 PRO D CA 1
ATOM 1447 C C . PRO D 1 14 ? 12.093 62.716 -11.155 1.00 37.39 10 PRO D C 1
ATOM 1448 O O . PRO D 1 14 ? 12.938 62.791 -10.247 1.00 34.55 10 PRO D O 1
ATOM 1452 N N . GLY D 1 15 ? 10.879 62.216 -11.000 1.00 38.37 11 GLY D N 1
ATOM 1453 C CA . GLY D 1 15 ? 10.322 61.905 -9.692 1.00 40.54 11 GLY D CA 1
ATOM 1454 C C . GLY D 1 15 ? 11.186 60.997 -8.842 1.00 40.14 11 GLY D C 1
ATOM 1455 O O . GLY D 1 15 ? 11.407 61.286 -7.687 1.00 38.40 11 GLY D O 1
ATOM 1456 N N . GLU D 1 16 ? 11.694 59.908 -9.407 1.00 42.15 12 GLU D N 1
ATOM 1457 C CA . GLU D 1 16 ? 12.490 58.974 -8.610 1.00 43.14 12 GLU D CA 1
ATOM 1458 C C . GLU D 1 16 ? 13.832 59.586 -8.131 1.00 31.81 12 GLU D C 1
ATOM 1459 O O . GLU D 1 16 ? 14.273 59.340 -6.994 1.00 30.59 12 GLU D O 1
ATOM 1465 N N . VAL D 1 17 ? 14.455 60.397 -8.992 1.00 29.52 13 VAL D N 1
ATOM 1466 C CA . VAL D 1 17 ? 15.677 61.136 -8.650 1.00 28.09 13 VAL D CA 1
ATOM 1467 C C . VAL D 1 17 ? 15.360 62.145 -7.547 1.00 29.22 13 VAL D C 1
ATOM 1468 O O . VAL D 1 17 ? 16.100 62.270 -6.566 1.00 27.53 13 VAL D O 1
ATOM 1472 N N . ALA D 1 18 ? 14.219 62.830 -7.657 1.00 31.14 14 ALA D N 1
ATOM 1473 C CA . ALA D 1 18 ? 13.912 63.823 -6.616 1.00 30.31 14 ALA D CA 1
ATOM 1474 C C . ALA D 1 18 ? 13.728 63.126 -5.275 1.00 34.38 14 ALA D C 1
ATOM 1475 O O . ALA D 1 18 ? 14.183 63.619 -4.194 1.00 33.73 14 ALA D O 1
ATOM 1477 N N . GLU D 1 19 ? 13.079 61.962 -5.341 1.00 38.23 15 GLU D N 1
ATOM 1478 C CA . GLU D 1 19 ? 12.788 61.202 -4.135 1.00 38.99 15 GLU D CA 1
ATOM 1479 C C . GLU D 1 19 ? 14.129 60.849 -3.480 1.00 35.03 15 GLU D C 1
ATOM 1480 O O . GLU D 1 19 ? 14.315 61.031 -2.276 1.00 32.22 15 GLU D O 1
ATOM 1486 N N . GLN D 1 20 ? 15.105 60.427 -4.281 1.00 35.47 16 GLN D N 1
ATOM 1487 C CA . GLN D 1 20 ? 16.393 60.092 -3.715 1.00 32.92 16 GLN D CA 1
ATOM 1488 C C . GLN D 1 20 ? 17.099 61.350 -3.208 1.00 32.35 16 GLN D C 1
ATOM 1489 O O . GLN D 1 20 ? 17.713 61.348 -2.122 1.00 31.17 16 GLN D O 1
ATOM 1495 N N . ALA D 1 21 ? 17.018 62.420 -3.993 1.00 30.14 17 ALA D N 1
ATOM 1496 C CA . ALA D 1 21 ? 17.645 63.687 -3.597 1.00 27.60 17 ALA D CA 1
ATOM 1497 C C . ALA D 1 21 ? 17.137 64.201 -2.252 1.00 27.32 17 ALA D C 1
ATOM 1498 O O . ALA D 1 21 ? 17.906 64.704 -1.467 1.00 31.09 17 ALA D O 1
ATOM 1500 N N . MET D 1 22 ? 15.834 64.084 -2.007 1.00 29.67 18 MET D N 1
ATOM 1501 C CA . MET D 1 22 ? 15.237 64.519 -0.742 1.00 29.87 18 MET D CA 1
ATOM 1502 C C . MET D 1 22 ? 15.764 63.643 0.396 1.00 30.23 18 MET D C 1
ATOM 1503 O O . MET D 1 22 ? 16.085 64.124 1.479 1.00 29.68 18 MET D O 1
ATOM 1508 N N . HIS D 1 23 ? 15.816 62.338 0.129 1.00 29.56 19 HIS D N 1
ATOM 1509 C CA A HIS D 1 23 ? 16.300 61.394 1.117 0.85 31.41 19 HIS D CA 1
ATOM 1510 C CA B HIS D 1 23 ? 16.312 61.374 1.101 0.15 31.09 19 HIS D CA 1
ATOM 1511 C C . HIS D 1 23 ? 17.730 61.736 1.521 1.00 29.41 19 HIS D C 1
ATOM 1512 O O . HIS D 1 23 ? 18.036 61.823 2.713 1.00 29.34 19 HIS D O 1
ATOM 1525 N N . TRP D 1 24 ? 18.610 61.948 0.537 1.00 27.75 20 TRP D N 1
ATOM 1526 C CA . TRP D 1 24 ? 20.006 62.191 0.902 1.00 27.72 20 TRP D CA 1
ATOM 1527 C C . TRP D 1 24 ? 20.186 63.576 1.566 1.00 28.43 20 TRP D C 1
ATOM 1528 O O . TRP D 1 24 ? 20.911 63.718 2.520 1.00 29.51 20 TRP D O 1
ATOM 1539 N N . HIS D 1 25 ? 19.465 64.580 1.113 1.00 30.27 21 HIS D N 1
ATOM 1540 C CA . HIS D 1 25 ? 19.580 65.899 1.713 1.00 29.18 21 HIS D CA 1
ATOM 1541 C C . HIS D 1 25 ? 19.148 65.861 3.213 1.00 33.24 21 HIS D C 1
ATOM 1542 O O . HIS D 1 25 ? 19.901 66.295 4.116 1.00 31.54 21 HIS D O 1
ATOM 1549 N N . LEU D 1 26 ? 18.006 65.222 3.475 1.00 29.94 22 LEU D N 1
ATOM 1550 C CA . LEU D 1 26 ? 17.500 65.138 4.837 1.00 32.30 22 LEU D CA 1
ATOM 1551 C C . LEU D 1 26 ? 18.495 64.382 5.717 1.00 34.14 22 LEU D C 1
ATOM 1552 O O . LEU D 1 26 ? 18.717 64.804 6.844 1.00 32.42 22 LEU D O 1
ATOM 1557 N N . GLU D 1 27 ? 19.127 63.316 5.197 1.00 35.16 23 GLU D N 1
ATOM 1558 C CA . GLU D 1 27 ? 20.164 62.606 5.971 1.00 35.19 23 GLU D CA 1
ATOM 1559 C C . GLU D 1 27 ? 21.309 63.554 6.383 1.00 35.04 23 GLU D C 1
ATOM 1560 O O . GLU D 1 27 ? 21.798 63.504 7.524 1.00 35.12 23 GLU D O 1
ATOM 1566 N N . LEU D 1 28 ? 21.723 64.417 5.450 1.00 32.77 24 LEU D N 1
ATOM 1567 C CA . LEU D 1 28 ? 22.809 65.357 5.731 1.00 34.13 24 LEU D CA 1
ATOM 1568 C C . LEU D 1 28 ? 22.402 66.517 6.632 1.00 36.99 24 LEU D C 1
ATOM 1569 O O . LEU D 1 28 ? 23.254 67.268 7.092 1.00 36.41 24 LEU D O 1
ATOM 1574 N N . GLN D 1 29 ? 21.109 66.648 6.909 1.00 38.98 25 GLN D N 1
ATOM 1575 C CA . GLN D 1 29 ? 20.637 67.714 7.781 1.00 41.77 25 GLN D CA 1
ATOM 1576 C C . GLN D 1 29 ? 20.673 67.330 9.236 1.00 41.25 25 GLN D C 1
ATOM 1577 O O . GLN D 1 29 ? 20.563 68.179 10.126 1.00 42.66 25 GLN D O 1
ATOM 1583 N N . GLU D 1 30 ? 20.818 66.040 9.492 1.00 40.09 26 GLU D N 1
ATOM 1584 C CA . GLU D 1 30 ? 20.879 65.545 10.859 1.00 40.72 26 GLU D CA 1
ATOM 1585 C C . GLU D 1 30 ? 22.049 66.197 11.595 1.00 42.06 26 GLU D C 1
ATOM 1586 O O . GLU D 1 30 ? 23.043 66.608 10.965 1.00 38.65 26 GLU D O 1
ATOM 1592 N N . PRO D 1 31 ? 21.923 66.312 12.940 1.00 45.59 27 PRO D N 1
ATOM 1593 C CA . PRO D 1 31 ? 22.984 66.931 13.732 1.00 44.78 27 PRO D CA 1
ATOM 1594 C C . PRO D 1 31 ? 24.263 66.136 13.567 1.00 41.60 27 PRO D C 1
ATOM 1595 O O . PRO D 1 31 ? 25.336 66.717 13.577 1.00 40.68 27 PRO D O 1
ATOM 1599 N N . ALA D 1 32 ? 24.128 64.818 13.481 1.00 42.00 28 ALA D N 1
ATOM 1600 C CA . ALA D 1 32 ? 25.239 63.907 13.249 1.00 44.13 28 ALA D CA 1
ATOM 1601 C C . ALA D 1 32 ? 24.944 62.949 12.101 1.00 43.30 28 ALA D C 1
ATOM 1602 O O . ALA D 1 32 ? 23.851 62.416 12.002 1.00 44.80 28 ALA D O 1
ATOM 1604 N N . VAL D 1 33 ? 25.931 62.750 11.235 1.00 41.30 29 VAL D N 1
ATOM 1605 C CA . VAL D 1 33 ? 25.835 61.839 10.097 1.00 38.51 29 VAL D CA 1
ATOM 1606 C C . VAL D 1 33 ? 26.916 60.773 10.191 1.00 39.04 29 VAL D C 1
ATOM 1607 O O . VAL D 1 33 ? 28.035 61.073 10.594 1.00 41.02 29 VAL D O 1
ATOM 1611 N N . SER D 1 34 ? 26.584 59.527 9.895 1.00 37.22 30 SER D N 1
ATOM 1612 C CA . SER D 1 34 ? 27.602 58.490 9.934 1.00 39.33 30 SER D CA 1
ATOM 1613 C C . SER D 1 34 ? 28.476 58.521 8.678 1.00 35.82 30 SER D C 1
ATOM 1614 O O . SER D 1 34 ? 28.019 58.945 7.614 1.00 34.17 30 SER D O 1
ATOM 1617 N N . ALA D 1 35 ? 29.709 58.016 8.784 1.00 36.28 31 ALA D N 1
ATOM 1618 C CA . ALA D 1 35 ? 30.568 57.899 7.603 1.00 36.81 31 ALA D CA 1
ATOM 1619 C C . ALA D 1 35 ? 29.961 56.972 6.548 1.00 37.28 31 ALA D C 1
ATOM 1620 O O . ALA D 1 35 ? 30.115 57.218 5.366 1.00 38.41 31 ALA D O 1
ATOM 1622 N N . ALA D 1 36 ? 29.276 55.915 6.980 1.00 38.73 32 ALA D N 1
ATOM 1623 C CA . ALA D 1 36 ? 28.556 55.045 6.057 1.00 40.15 32 ALA D CA 1
ATOM 1624 C C . ALA D 1 36 ? 27.532 55.847 5.264 1.00 40.65 32 ALA D C 1
ATOM 1625 O O . ALA D 1 36 ? 27.416 55.697 4.042 1.00 40.94 32 ALA D O 1
ATOM 1627 N N . THR D 1 37 ? 26.775 56.688 5.963 1.00 40.67 33 THR D N 1
ATOM 1628 C CA . THR D 1 37 ? 25.780 57.535 5.300 1.00 41.40 33 THR D CA 1
ATOM 1629 C C . THR D 1 37 ? 26.441 58.499 4.319 1.00 40.44 33 THR D C 1
ATOM 1630 O O . THR D 1 37 ? 25.913 58.691 3.222 1.00 38.49 33 THR D O 1
ATOM 1634 N N . LEU D 1 38 ? 27.571 59.117 4.689 1.00 41.25 34 LEU D N 1
ATOM 1635 C CA . LEU D 1 38 ? 28.275 59.933 3.704 1.00 40.59 34 LEU D CA 1
ATOM 1636 C C . LEU D 1 38 ? 28.640 59.130 2.486 1.00 38.87 34 LEU D C 1
ATOM 1637 O O . LEU D 1 38 ? 28.380 59.569 1.363 1.00 38.14 34 LEU D O 1
ATOM 1642 N N . ALA D 1 39 ? 29.223 57.951 2.700 1.00 39.01 35 ALA D N 1
ATOM 1643 C CA . ALA D 1 39 ? 29.759 57.189 1.575 1.00 38.70 35 ALA D CA 1
ATOM 1644 C C . ALA D 1 39 ? 28.600 56.873 0.617 1.00 37.98 35 ALA D C 1
ATOM 1645 O O . ALA D 1 39 ? 28.735 56.964 -0.608 1.00 38.09 35 ALA D O 1
ATOM 1647 N N . ALA D 1 40 ? 27.453 56.535 1.188 1.00 36.62 36 ALA D N 1
ATOM 1648 C CA . ALA D 1 40 ? 26.267 56.226 0.393 1.00 32.84 36 ALA D CA 1
ATOM 1649 C C . ALA D 1 40 ? 25.764 57.436 -0.391 1.00 32.21 36 ALA D C 1
ATOM 1650 O O . ALA D 1 40 ? 25.500 57.365 -1.591 1.00 33.66 36 ALA D O 1
ATOM 1652 N N . CYS D 1 41 ? 25.669 58.566 0.287 1.00 30.33 37 CYS D N 1
ATOM 1653 C CA . CYS D 1 41 ? 25.240 59.789 -0.361 1.00 30.81 37 CYS D CA 1
ATOM 1654 C C . CYS D 1 41 ? 26.139 60.129 -1.541 1.00 30.97 37 CYS D C 1
ATOM 1655 O O . CYS D 1 41 ? 25.655 60.446 -2.613 1.00 30.18 37 CYS D O 1
ATOM 1658 N N . MET D 1 42 ? 27.451 60.044 -1.336 1.00 31.07 38 MET D N 1
ATOM 1659 C CA . MET D 1 42 ? 28.442 60.353 -2.372 1.00 29.71 38 MET D CA 1
ATOM 1660 C C . MET D 1 42 ? 28.341 59.409 -3.570 1.00 32.50 38 MET D C 1
ATOM 1661 O O . MET D 1 42 ? 28.452 59.796 -4.743 1.00 31.99 38 MET D O 1
ATOM 1666 N N . SER D 1 43 ? 28.103 58.158 -3.258 1.00 33.93 39 SER D N 1
ATOM 1667 C CA . SER D 1 43 ? 27.986 57.161 -4.283 1.00 35.50 39 SER D CA 1
ATOM 1668 C C . SER D 1 43 ? 26.735 57.433 -5.138 1.00 33.32 39 SER D C 1
ATOM 1669 O O . SER D 1 43 ? 26.773 57.366 -6.355 1.00 33.36 39 SER D O 1
ATOM 1672 N N . TRP D 1 44 ? 25.649 57.816 -4.496 1.00 31.03 40 TRP D N 1
ATOM 1673 C CA . TRP D 1 44 ? 24.467 58.200 -5.249 1.00 28.76 40 TRP D CA 1
ATOM 1674 C C . TRP D 1 44 ? 24.783 59.403 -6.139 1.00 28.47 40 TRP D C 1
ATOM 1675 O O . TRP D 1 44 ? 24.441 59.397 -7.301 1.00 30.08 40 TRP D O 1
ATOM 1686 N N . ARG D 1 45 ? 25.451 60.419 -5.595 1.00 28.11 41 ARG D N 1
ATOM 1687 C CA . ARG D 1 45 ? 25.679 61.665 -6.340 1.00 27.37 41 ARG D CA 1
ATOM 1688 C C . ARG D 1 45 ? 26.518 61.338 -7.567 1.00 28.87 41 ARG D C 1
ATOM 1689 O O . ARG D 1 45 ? 26.334 61.896 -8.639 1.00 28.27 41 ARG D O 1
ATOM 1697 N N . GLN D 1 46 ? 27.460 60.427 -7.387 1.00 30.04 42 GLN D N 1
ATOM 1698 C CA A GLN D 1 46 ? 28.356 60.167 -8.510 0.37 30.15 42 GLN D CA 1
ATOM 1699 C CA B GLN D 1 46 ? 28.436 60.032 -8.402 0.63 30.16 42 GLN D CA 1
ATOM 1700 C C . GLN D 1 46 ? 27.881 59.041 -9.424 1.00 31.79 42 GLN D C 1
ATOM 1701 O O . GLN D 1 46 ? 28.485 58.820 -10.481 1.00 34.09 42 GLN D O 1
ATOM 1712 N N . ALA D 1 47 ? 26.765 58.391 -9.087 1.00 30.29 43 ALA D N 1
ATOM 1713 C CA . ALA D 1 47 ? 26.263 57.328 -9.948 1.00 31.89 43 ALA D CA 1
ATOM 1714 C C . ALA D 1 47 ? 25.688 57.823 -11.282 1.00 33.24 43 ALA D C 1
ATOM 1715 O O . ALA D 1 47 ? 25.637 57.044 -12.252 1.00 33.75 43 ALA D O 1
ATOM 1717 N N . HIS D 1 48 ? 25.220 59.078 -11.324 1.00 29.41 44 HIS D N 1
ATOM 1718 C CA . HIS D 1 48 ? 24.615 59.599 -12.544 1.00 30.09 44 HIS D CA 1
ATOM 1719 C C . HIS D 1 48 ? 24.570 61.101 -12.448 1.00 29.51 44 HIS D C 1
ATOM 1720 O O . HIS D 1 48 ? 24.309 61.637 -11.385 1.00 31.20 44 HIS D O 1
ATOM 1727 N N . PRO D 1 49 ? 24.877 61.784 -13.545 1.00 26.93 45 PRO D N 1
ATOM 1728 C CA . PRO D 1 49 ? 24.886 63.244 -13.647 1.00 27.97 45 PRO D CA 1
ATOM 1729 C C . PRO D 1 49 ? 23.606 63.886 -13.142 1.00 26.85 45 PRO D C 1
ATOM 1730 O O . PRO D 1 49 ? 23.604 65.020 -12.669 1.00 28.96 45 PRO D O 1
ATOM 1734 N N . LEU D 1 50 ? 22.496 63.176 -13.272 1.00 27.24 46 LEU D N 1
ATOM 1735 C CA A LEU D 1 50 ? 21.211 63.739 -12.847 0.51 27.47 46 LEU D CA 1
ATOM 1736 C CA B LEU D 1 50 ? 21.219 63.710 -12.848 0.49 27.47 46 LEU D CA 1
ATOM 1737 C C . LEU D 1 50 ? 21.193 63.837 -11.325 1.00 26.23 46 LEU D C 1
ATOM 1738 O O . LEU D 1 50 ? 20.621 64.786 -10.777 1.00 26.85 46 LEU D O 1
ATOM 1747 N N . HIS D 1 51 ? 21.835 62.872 -10.669 1.00 23.79 47 HIS D N 1
ATOM 1748 C CA . HIS D 1 51 ? 21.880 62.836 -9.200 1.00 26.17 47 HIS D CA 1
ATOM 1749 C C . HIS D 1 51 ? 22.655 64.029 -8.643 1.00 26.77 47 HIS D C 1
ATOM 1750 O O . HIS D 1 51 ? 22.165 64.758 -7.768 1.00 27.19 47 HIS D O 1
ATOM 1757 N N . GLU D 1 52 ? 23.869 64.235 -9.175 1.00 24.84 48 GLU D N 1
ATOM 1758 C CA . GLU D 1 52 ? 24.681 65.350 -8.765 1.00 23.21 48 GLU D CA 1
ATOM 1759 C C . GLU D 1 52 ? 23.989 66.666 -9.016 1.00 26.76 48 GLU D C 1
ATOM 1760 O O . GLU D 1 52 ? 24.055 67.584 -8.177 1.00 28.17 48 GLU D O 1
ATOM 1766 N N . HIS D 1 53 ? 23.374 66.781 -10.192 1.00 26.92 49 HIS D N 1
ATOM 1767 C CA . HIS D 1 53 ? 22.666 68.000 -10.549 1.00 29.11 49 HIS D CA 1
ATOM 1768 C C . HIS D 1 53 ? 21.473 68.272 -9.608 1.00 27.29 49 HIS D C 1
ATOM 1769 O O . HIS D 1 53 ? 21.250 69.382 -9.166 1.00 26.26 49 HIS D O 1
ATOM 1776 N N . ALA D 1 54 ? 20.682 67.248 -9.370 1.00 24.75 50 ALA D N 1
ATOM 1777 C CA . ALA D 1 54 ? 19.570 67.359 -8.426 1.00 27.41 50 ALA D CA 1
ATOM 1778 C C . ALA D 1 54 ? 20.082 67.774 -7.062 1.00 28.04 50 ALA D C 1
ATOM 1779 O O . ALA D 1 54 ? 19.421 68.566 -6.369 1.00 29.09 50 ALA D O 1
ATOM 1781 N N . TRP D 1 55 ? 21.205 67.192 -6.642 1.00 26.18 51 TRP D N 1
ATOM 1782 C CA . TRP D 1 55 ? 21.748 67.542 -5.316 1.00 26.36 51 TRP D CA 1
ATOM 1783 C C . TRP D 1 55 ? 22.078 69.027 -5.205 1.00 28.38 51 TRP D C 1
ATOM 1784 O O . TRP D 1 55 ? 21.724 69.671 -4.229 1.00 27.40 51 TRP D O 1
ATOM 1795 N N . GLN D 1 56 ? 22.730 69.564 -6.240 1.00 27.82 52 GLN D N 1
ATOM 1796 C CA . GLN D 1 56 ? 23.222 70.919 -6.215 1.00 30.18 52 GLN D CA 1
ATOM 1797 C C . GLN D 1 56 ? 22.047 71.927 -6.226 1.00 32.54 52 GLN D C 1
ATOM 1798 O O . GLN D 1 56 ? 22.013 72.870 -5.426 1.00 34.09 52 GLN D O 1
ATOM 1804 N N . ARG D 1 57 ? 21.066 71.685 -7.088 1.00 32.64 53 ARG D N 1
ATOM 1805 C CA . ARG D 1 57 ? 19.899 72.566 -7.192 1.00 34.80 53 ARG D CA 1
ATOM 1806 C C . ARG D 1 57 ? 19.097 72.566 -5.922 1.00 31.67 53 ARG D C 1
ATOM 1807 O O . ARG D 1 57 ? 18.535 73.567 -5.529 1.00 29.05 53 ARG D O 1
ATOM 1815 N N . THR D 1 58 ? 19.006 71.404 -5.320 1.00 30.05 54 THR D N 1
ATOM 1816 C CA . THR D 1 58 ? 18.308 71.261 -4.050 1.00 32.71 54 THR D CA 1
ATOM 1817 C C . THR D 1 58 ? 19.038 72.036 -2.921 1.00 34.81 54 THR D C 1
ATOM 1818 O O . THR D 1 58 ? 18.392 72.605 -2.045 1.00 35.41 54 THR D O 1
ATOM 1822 N N . GLN D 1 59 ? 20.369 72.050 -2.935 1.00 34.79 55 GLN D N 1
ATOM 1823 C CA . GLN D 1 59 ? 21.115 72.852 -1.957 1.00 35.98 55 GLN D CA 1
ATOM 1824 C C . GLN D 1 59 ? 20.784 74.331 -2.143 1.00 36.61 55 GLN D C 1
ATOM 1825 O O . GLN D 1 59 ? 20.516 75.053 -1.182 1.00 36.31 55 GLN D O 1
ATOM 1831 N N . VAL D 1 60 ? 20.798 74.769 -3.397 1.00 37.09 56 VAL D N 1
ATOM 1832 C CA . VAL D 1 60 ? 20.467 76.142 -3.746 1.00 39.48 56 VAL D CA 1
ATOM 1833 C C . VAL D 1 60 ? 19.068 76.596 -3.242 1.00 36.38 56 VAL D C 1
ATOM 1834 O O . VAL D 1 60 ? 18.929 77.606 -2.518 1.00 36.37 56 VAL D O 1
ATOM 1838 N N . PHE D 1 61 ? 18.040 75.827 -3.568 1.00 32.99 57 PHE D N 1
ATOM 1839 C CA . PHE D 1 61 ? 16.690 76.187 -3.177 1.00 34.81 57 PHE D CA 1
ATOM 1840 C C . PHE D 1 61 ? 16.455 76.032 -1.694 1.00 36.22 57 PHE D C 1
ATOM 1841 O O . PHE D 1 61 ? 15.715 76.840 -1.114 1.00 35.72 57 PHE D O 1
ATOM 1849 N N . ALA D 1 62 ? 17.075 75.029 -1.072 1.00 35.99 58 ALA D N 1
ATOM 1850 C CA . ALA D 1 62 ? 16.960 74.918 0.391 1.00 37.26 58 ALA D CA 1
ATOM 1851 C C . ALA D 1 62 ? 17.532 76.167 1.029 1.00 41.11 58 ALA D C 1
ATOM 1852 O O . ALA D 1 62 ? 16.904 76.736 1.908 1.00 43.86 58 ALA D O 1
ATOM 1854 N N . GLN D 1 63 ? 18.681 76.646 0.547 1.00 44.27 59 GLN D N 1
ATOM 1855 C CA . GLN D 1 63 ? 19.278 77.843 1.131 1.00 47.57 59 GLN D CA 1
ATOM 1856 C C . GLN D 1 63 ? 18.365 79.040 0.933 1.00 48.56 59 GLN D C 1
ATOM 1857 O O . GLN D 1 63 ? 18.098 79.774 1.879 1.00 48.86 59 GLN D O 1
ATOM 1863 N N . ARG D 1 64 ? 17.858 79.213 -0.282 1.00 50.77 60 ARG D N 1
ATOM 1864 C CA . ARG D 1 64 ? 16.956 80.324 -0.575 1.00 54.45 60 ARG D CA 1
ATOM 1865 C C . ARG D 1 64 ? 15.737 80.335 0.329 1.00 54.82 60 ARG D C 1
ATOM 1866 O O . ARG D 1 64 ? 15.350 81.381 0.868 1.00 54.47 60 ARG D O 1
ATOM 1874 N N . LEU D 1 65 ? 15.140 79.162 0.488 1.00 54.68 61 LEU D N 1
ATOM 1875 C CA . LEU D 1 65 ? 13.970 78.990 1.340 1.00 55.57 61 LEU D CA 1
ATOM 1876 C C . LEU D 1 65 ? 14.294 79.372 2.774 1.00 57.17 61 LEU D C 1
ATOM 1877 O O . LEU D 1 65 ? 13.518 80.074 3.409 1.00 57.61 61 LEU D O 1
ATOM 1882 N N . ARG D 1 66 ? 15.458 78.945 3.260 1.00 58.50 62 ARG D N 1
ATOM 1883 C CA . ARG D 1 66 ? 15.888 79.262 4.622 1.00 62.70 62 ARG D CA 1
ATOM 1884 C C . ARG D 1 66 ? 15.986 80.776 4.807 1.00 67.39 62 ARG D C 1
ATOM 1885 O O . ARG D 1 66 ? 15.547 81.316 5.833 1.00 68.20 62 ARG D O 1
ATOM 1893 N N . GLU D 1 67 ? 16.571 81.459 3.826 1.00 70.75 63 GLU D N 1
ATOM 1894 C CA . GLU D 1 67 ? 16.618 82.926 3.820 1.00 76.48 63 GLU D CA 1
ATOM 1895 C C . GLU D 1 67 ? 15.230 83.606 3.780 1.00 80.39 63 GLU D C 1
ATOM 1896 O O . GLU D 1 67 ? 15.116 84.815 4.027 1.00 85.45 63 GLU D O 1
ATOM 1902 N N . MET D 1 68 ? 14.179 82.831 3.512 1.00 79.31 64 MET D N 1
ATOM 1903 C CA . MET D 1 68 ? 12.811 83.358 3.470 1.00 79.56 64 MET D CA 1
ATOM 1904 C C . MET D 1 68 ? 12.030 83.055 4.749 1.00 79.27 64 MET D C 1
ATOM 1905 O O . MET D 1 68 ? 10.900 83.500 4.925 1.00 81.01 64 MET D O 1
ATOM 1910 N N . ARG D 1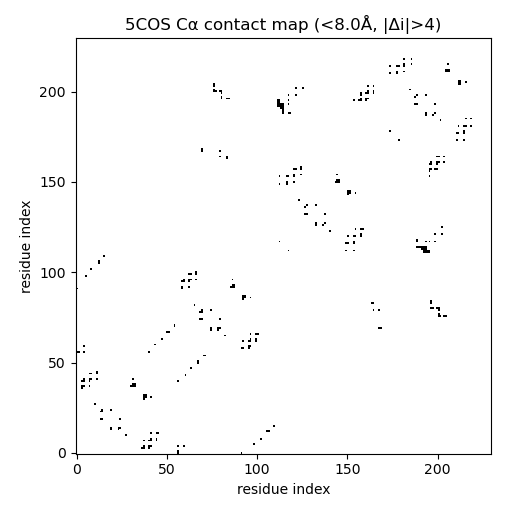 69 ? 12.668 82.340 5.663 1.00 76.98 65 ARG D N 1
ATOM 1911 C CA . ARG D 1 69 ? 12.062 82.000 6.939 1.00 76.52 65 ARG D CA 1
ATOM 1912 C C . ARG D 1 69 ? 12.623 82.954 7.982 1.00 80.82 65 ARG D C 1
ATOM 1913 O O . ARG D 1 69 ? 13.538 83.727 7.689 1.00 83.82 65 ARG D O 1
#

Radius of gyration: 22.53 Å; Cα contacts (8 Å, |Δi|>4): 187; chains: 4; bounding box: 39×75×31 Å

=== Feature glossary ===
The record interleaves many kinds of information about one protein. Here is each kind framed as the question it answers.

Q: Are the domains correctly placed relative to each other?
A: Predicted aligned error is AlphaFold's pairwise confidence. Unlike pLDDT (per-residue), PAE is per-residue-pair and captures whether two parts of the structure are correctly placed relative to each other. Units are ångströms of expected positional error.

Q: Which residues are in helices, strands, or loops?
A: Eight-state secondary structure (DSSP): H is the canonical α-helix, G the tighter 3₁₀-helix, I the wider π-helix; E/B are β-structure, T and S are turns and bends, and '-' is everything else. DSSP derives these from the pattern of main-chain N–H···O=C hydrogen bonds, not from the sequence.

Q: What if only a Cα trace is available?
A: P-SEA three-state annotation labels each residue as helix, strand, or coil based purely on the geometry of the Cα trace. It serves as a fallback when the full backbone (and thus DSSP) is unavailable.

Q: What are the backbone torsion angles?
A: φ (phi) and ψ (psi) are the two rotatable backbone dihedrals per residue: φ is the C(i-1)–N–Cα–C torsion, ψ is the N–Cα–C–N(i+1) torsion, both in degrees on (−180°, 180°]. α-helical residues cluster near (−60°, −45°); β-strand residues near (−120°, +130°). A Ramachandran plot is simply a scatter of (φ, ψ) for every residue.

Q: What known structures does this most resemble?
A: Structural nearest neighbors (via Foldseek easy-search vs the PDB). Reported per hit: target PDB id, E-value, and alignment TM-score. A TM-score above ~0.5 is the conventional threshold for 'same fold'.

Q: What family and function is it annotated with?
A: Database cross-references. InterPro integrates a dozen domain/family signature databases into unified entries with residue-range hits. GO terms attach function/process/location labels with evidence codes. CATH codes position the fold in a four-level structural taxonomy. Organism is the NCBI-taxonomy species name.

Q: Which residues 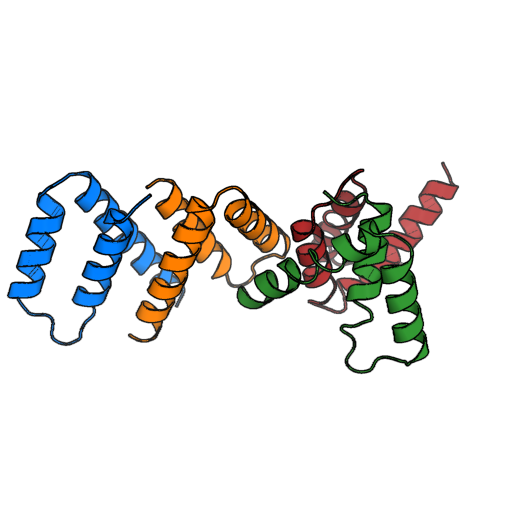are b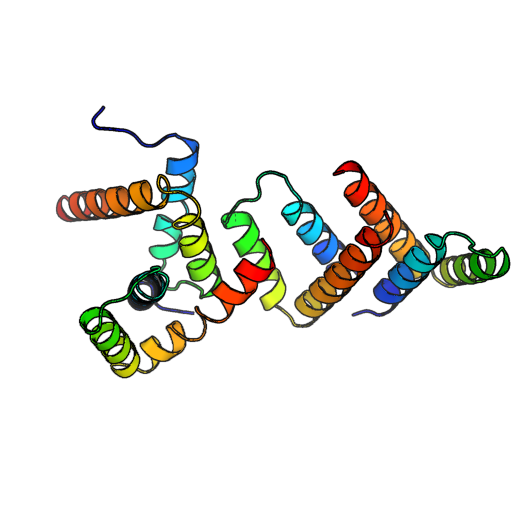uried vs exposed?
A: Solvent accessibility: the surface area of each residue that a 1.4 Å water probe can touch, in Å². When only backbone atoms are present the absolute values are lower than full-atom SASA (side chains contribute most of the area) and are flagged as backbone-only.

Q: What do the diagnostic plots show?
A: Three diagnostic plots accompany the record. The Cα contact map visualizes the tertiary structure as a 2D adjacency matrix (8 Å cutoff, sequence-local contacts suppressed). The Ramachandran plot shows the distribution of backbone (φ, ψ) torsions, with points in the α and β basins reflecting secondary structure content. The PAE plot shows AlphaFold's inter-residue confidence as a color matrix.

Q: What is the amino-acid chain?
A: The amino-acid sequence is the protein's primary structure: the linear order of residues from the N-terminus to the C-terminus, written in one-letter code. Everything else here — the 3D coordinates, the secondary structure, the domain annotations — is ultimately a consequence of this string.

Q: What do the rendered images show?
A: The six renders are orthographic views along the three Cartesian axes in both directions. Representation (cartoon, sticks, or surface) and color scheme (sequence-rainbow or by-chain) vary across proteins so the training set covers all the common visualization conventions.

Q: Where is each backbone atom in 3D?
A: The mmCIF table is the protein's shape written out atom by atom. For each backbone N, Cα, C, and carbonyl O, it records an (x, y, z) coordinate triple in Å plus the residue type, chain letter, and residue number.

Q: How mobile is each atom in the crystal?
A: For experimental (PDB) structures, the B-factor (temperature factor) quantifies the positional spread of each atom in the crystal — a combination of thermal vibration and static disorder — in units of Å². High B-factors mark flexible loops or poorly resolved regions; low B-factors mark the rigid, well-ordered core.

Q: How big and how compact is the whole molecule?
A: Three whole-structure scalars: the radius of gyration (RMS distance of Cα from centroid, in Å), the count of Cα–Cα contacts (pairs closer than 8 Å and separated by more than four residues in sequence — i.e. tertiary, not local, contacts), and the bounding-box dimensions. Together they distinguish compact globular folds from extended fibres or disordered chains.

Q: What does the local fold look like, residue by residue?
A: A 3Di character summarizes, for each residue, the relative orientation of the Cα frame of its nearest spatial neighbor. Because it encodes fold topology rather than chemistry, 3Di alignments detect remote structural similarity that sequence alignment misses.

Q: How confident is the AlphaFold model at each residue?
A: For AlphaFold models, the B-factor field carries pLDDT — the model's own estimate of local accuracy on a 0–100 scale. Regions with pLDDT<50 should be treated as essentially unmodeled; they often correspond to intrinsically disordered segments.